Protein AF-A0A973IG85-F1 (afdb_monomer_lite)

Structure (mmCIF, N/CA/C/O backbone):
data_AF-A0A973IG85-F1
#
_entry.id   AF-A0A973IG85-F1
#
loop_
_atom_site.group_PDB
_atom_site.id
_atom_site.type_symbol
_atom_site.label_atom_id
_atom_site.label_alt_id
_atom_site.label_comp_id
_atom_site.label_asym_id
_atom_site.label_entity_id
_atom_site.label_seq_id
_atom_site.pdbx_PDB_ins_code
_atom_site.Cartn_x
_atom_site.Cartn_y
_atom_site.Cartn_z
_atom_site.occupancy
_atom_site.B_iso_or_equiv
_atom_site.auth_seq_id
_atom_site.auth_comp_id
_atom_site.auth_asym_id
_atom_site.auth_atom_id
_atom_site.pdbx_PDB_model_num
ATOM 1 N N . MET A 1 1 ? -20.478 1.456 10.726 1.00 49.06 1 MET A N 1
ATOM 2 C CA . MET A 1 1 ? -19.285 1.300 9.875 1.00 49.06 1 MET A CA 1
ATOM 3 C C . MET A 1 1 ? -18.177 0.723 10.734 1.00 49.06 1 MET A C 1
ATOM 5 O O . MET A 1 1 ? -18.212 0.967 11.941 1.00 49.06 1 MET A O 1
ATOM 9 N N . PRO A 1 2 ? -17.271 -0.115 10.210 1.00 58.47 2 PRO A N 1
ATOM 10 C CA 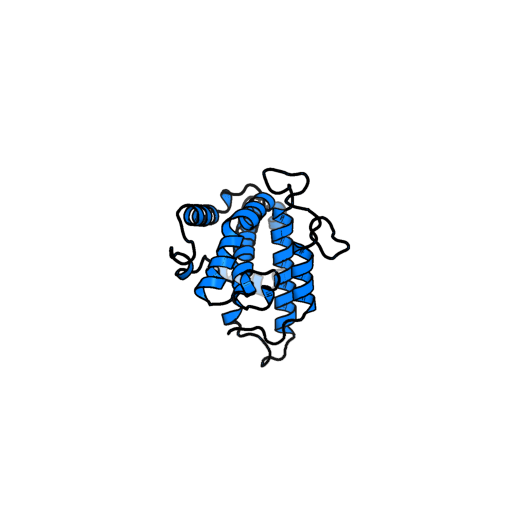. PRO A 1 2 ? -16.091 -0.512 10.959 1.00 58.47 2 PRO A CA 1
ATOM 11 C C . PRO A 1 2 ? -15.109 0.674 10.968 1.00 58.47 2 PRO A C 1
ATOM 13 O O . PRO A 1 2 ? -14.101 0.679 10.264 1.00 58.47 2 PRO A O 1
ATOM 16 N N . ASP A 1 3 ? -15.464 1.690 11.755 1.00 63.66 3 ASP A N 1
ATOM 17 C CA . ASP A 1 3 ? -14.660 2.873 12.038 1.00 63.66 3 ASP A CA 1
ATOM 18 C C . ASP A 1 3 ? -13.679 2.568 13.170 1.00 63.66 3 ASP A C 1
ATOM 20 O O . ASP A 1 3 ? -14.025 1.942 14.179 1.00 63.66 3 ASP A O 1
ATOM 24 N N . ILE A 1 4 ? -12.444 3.047 13.027 1.00 75.56 4 ILE A N 1
ATOM 25 C CA . ILE A 1 4 ? -11.489 3.083 14.134 1.00 75.56 4 ILE A CA 1
ATOM 26 C C . ILE A 1 4 ? -11.780 4.363 14.914 1.00 75.56 4 ILE A C 1
ATOM 28 O O . ILE A 1 4 ? -11.252 5.433 14.607 1.00 75.56 4 ILE A O 1
ATOM 32 N N . ASN A 1 5 ? -12.663 4.246 15.908 1.00 71.50 5 ASN A N 1
ATOM 33 C CA . ASN A 1 5 ? -13.285 5.375 16.612 1.00 71.50 5 ASN A CA 1
ATOM 34 C C . ASN A 1 5 ? -12.297 6.384 17.230 1.00 71.50 5 ASN A C 1
ATOM 36 O O . ASN A 1 5 ? -12.672 7.522 17.498 1.00 71.50 5 ASN A O 1
ATOM 40 N N . ASN A 1 6 ? -11.047 5.988 17.467 1.00 84.56 6 ASN A N 1
ATOM 41 C CA . ASN A 1 6 ? -10.046 6.778 18.180 1.00 84.56 6 ASN A CA 1
ATOM 42 C C . ASN A 1 6 ? -8.662 6.764 17.509 1.00 84.56 6 ASN A C 1
ATOM 44 O O . ASN A 1 6 ? -7.656 6.978 18.191 1.00 84.56 6 ASN A O 1
ATOM 48 N N . ILE A 1 7 ? -8.583 6.538 16.188 1.00 91.25 7 ILE A N 1
ATOM 49 C CA . ILE A 1 7 ? -7.285 6.601 15.505 1.00 91.25 7 ILE A CA 1
ATOM 50 C C . ILE A 1 7 ? -6.616 7.973 15.748 1.00 91.25 7 ILE A C 1
ATOM 52 O O . ILE A 1 7 ? -7.262 9.015 15.576 1.00 91.25 7 ILE A O 1
ATOM 56 N N . PRO A 1 8 ? -5.327 8.026 16.142 1.00 93.75 8 PRO A N 1
ATOM 57 C CA . PRO A 1 8 ? -4.665 9.289 16.429 1.00 93.75 8 PRO A CA 1
ATOM 58 C C . PRO A 1 8 ? -4.628 10.197 15.197 1.00 93.75 8 PRO A C 1
ATOM 60 O O . PRO A 1 8 ? -4.096 9.813 14.157 1.00 93.75 8 PRO A O 1
ATOM 63 N N . ASN A 1 9 ? -5.085 11.447 15.330 1.00 94.88 9 ASN A N 1
ATOM 64 C CA . ASN A 1 9 ? -5.030 12.427 14.234 1.00 94.88 9 ASN A CA 1
ATOM 65 C C . ASN A 1 9 ? -3.614 12.601 13.667 1.00 94.88 9 ASN A C 1
ATOM 67 O O . ASN A 1 9 ? -3.468 12.826 12.471 1.00 94.88 9 ASN A O 1
ATOM 71 N N . LYS A 1 10 ? -2.572 12.418 14.491 1.00 95.88 10 LYS A N 1
ATOM 72 C CA . LYS A 1 10 ? -1.179 12.433 14.025 1.00 95.88 10 LYS A CA 1
ATOM 73 C C . LYS A 1 10 ? -0.901 11.405 12.921 1.00 95.88 10 LYS A C 1
ATOM 75 O O . LYS A 1 10 ? -0.181 11.746 11.999 1.00 95.88 10 LYS A O 1
ATOM 80 N N . MET A 1 11 ? -1.497 10.207 12.969 1.00 96.44 11 MET A N 1
ATOM 81 C CA . MET A 1 11 ? -1.328 9.187 11.921 1.00 96.44 11 MET A CA 1
ATOM 82 C C . MET A 1 11 ? -2.039 9.597 10.630 1.00 96.44 11 MET A C 1
ATOM 84 O O . MET A 1 11 ? -1.526 9.373 9.540 1.00 96.44 11 MET A O 1
ATOM 88 N N . ILE A 1 12 ? -3.199 10.251 10.750 1.00 96.75 12 ILE A N 1
ATOM 89 C CA . ILE A 1 12 ? -3.920 10.792 9.592 1.00 96.75 12 ILE A CA 1
ATOM 90 C C . ILE A 1 12 ? -3.089 11.889 8.924 1.00 96.75 12 ILE A C 1
ATOM 92 O O . ILE A 1 12 ? -2.869 11.850 7.719 1.00 96.75 12 ILE A O 1
ATOM 96 N N . THR A 1 13 ? -2.587 12.842 9.710 1.00 97.75 13 THR A N 1
ATOM 97 C CA . THR A 1 13 ? -1.740 13.932 9.214 1.00 97.75 13 THR A CA 1
ATOM 98 C C . THR A 1 13 ? -0.428 13.419 8.626 1.00 97.75 13 THR A C 1
ATOM 100 O O . THR A 1 13 ? 0.014 13.936 7.609 1.00 97.75 13 THR A O 1
ATOM 103 N N . GLU A 1 14 ? 0.179 12.395 9.224 1.00 98.06 14 GLU A N 1
ATOM 104 C CA . GLU A 1 14 ? 1.389 11.751 8.712 1.00 98.06 14 GLU A CA 1
ATOM 105 C C . GLU A 1 14 ? 1.174 11.196 7.295 1.00 98.06 14 GLU A C 1
ATOM 107 O O . GLU A 1 14 ? 1.905 11.565 6.379 1.00 98.06 14 GLU A O 1
ATOM 112 N N . HIS A 1 15 ? 0.116 10.405 7.091 1.00 98.38 15 HIS A N 1
ATOM 113 C CA . HIS A 1 15 ? -0.245 9.864 5.778 1.00 98.38 15 HIS A CA 1
ATOM 114 C C . HIS A 1 15 ? -0.601 10.960 4.765 1.00 98.38 15 HIS A C 1
ATOM 116 O O . HIS A 1 15 ? -0.128 10.958 3.629 1.00 98.38 15 HIS A O 1
ATOM 122 N N . GLN A 1 16 ? -1.388 11.955 5.185 1.00 98.31 16 GLN A N 1
ATOM 123 C CA . GLN A 1 16 ? -1.727 13.096 4.336 1.00 98.31 16 GLN A CA 1
ATOM 124 C C . GLN A 1 16 ? -0.491 13.880 3.899 1.00 98.31 16 GLN A C 1
ATOM 126 O O . GLN A 1 16 ? -0.400 14.264 2.736 1.00 98.31 16 GLN A O 1
ATOM 131 N N . ASN A 1 17 ? 0.445 14.143 4.808 1.00 98.38 17 ASN A N 1
ATOM 132 C CA . ASN A 1 17 ? 1.657 14.887 4.492 1.00 98.38 17 ASN A CA 1
ATOM 133 C C . ASN A 1 17 ? 2.556 14.097 3.542 1.00 98.38 17 ASN A C 1
ATOM 135 O O . ASN A 1 17 ? 3.048 14.690 2.580 1.00 98.38 17 ASN A O 1
ATOM 139 N N . TRP A 1 18 ? 2.706 12.785 3.770 1.00 98.44 18 TRP A N 1
ATOM 140 C CA . TRP A 1 18 ? 3.526 11.910 2.933 1.00 98.44 18 TRP A CA 1
ATOM 141 C C . TRP A 1 18 ? 3.121 12.001 1.456 1.00 98.44 18 TRP A C 1
ATOM 143 O O . TRP A 1 18 ? 3.979 12.220 0.599 1.00 98.44 18 TRP A O 1
ATOM 153 N N . HIS A 1 19 ? 1.811 11.965 1.181 1.00 97.25 19 HIS A N 1
ATOM 154 C CA . HIS A 1 19 ? 1.261 12.093 -0.170 1.00 97.25 19 HIS A CA 1
ATOM 155 C C . HIS A 1 19 ? 1.186 13.534 -0.708 1.00 97.25 19 HIS A C 1
ATOM 157 O O . HIS A 1 19 ? 1.429 13.751 -1.893 1.00 97.25 19 HIS A O 1
ATOM 163 N N . ASN A 1 20 ? 0.836 14.532 0.114 1.00 97.50 20 ASN A N 1
ATOM 164 C CA . ASN A 1 20 ? 0.586 15.904 -0.364 1.00 97.50 20 ASN A CA 1
ATOM 165 C C . ASN A 1 20 ? 1.856 16.736 -0.588 1.00 97.50 20 ASN A C 1
ATOM 167 O O . ASN A 1 20 ? 1.799 17.789 -1.229 1.00 97.50 20 ASN A O 1
ATOM 171 N N . PHE A 1 21 ? 2.995 16.316 -0.035 1.00 97.25 21 PHE A N 1
ATOM 172 C CA . PHE A 1 21 ? 4.244 17.073 -0.105 1.00 97.25 21 PHE A CA 1
ATOM 173 C C . PHE A 1 21 ? 5.386 16.276 -0.753 1.00 97.25 21 PHE A C 1
ATOM 175 O O . PHE A 1 21 ? 6.459 16.174 -0.156 1.00 97.25 21 PHE A O 1
ATOM 182 N N . PRO A 1 22 ? 5.209 15.739 -1.974 1.00 96.50 22 PRO A N 1
ATOM 183 C CA . PRO A 1 22 ? 6.261 14.977 -2.637 1.00 96.50 22 PRO A CA 1
ATOM 184 C C . PRO A 1 22 ? 7.531 15.820 -2.814 1.00 96.50 22 PRO A C 1
ATOM 186 O O . PRO A 1 22 ? 7.467 17.017 -3.115 1.00 96.50 22 PRO A O 1
ATOM 189 N N . GLY A 1 23 ? 8.688 15.212 -2.540 1.00 96.25 23 GLY A N 1
ATOM 190 C CA . GLY A 1 23 ? 9.994 15.875 -2.581 1.00 96.25 23 GLY A CA 1
ATOM 191 C C . GLY A 1 23 ? 10.249 16.863 -1.435 1.00 96.25 23 GLY A C 1
ATOM 192 O O . GLY A 1 23 ? 11.210 17.631 -1.489 1.00 96.25 23 GLY A O 1
ATOM 193 N N . LYS A 1 24 ? 9.390 16.903 -0.407 1.00 97.44 24 LYS A N 1
ATOM 194 C CA . LYS A 1 24 ? 9.475 17.861 0.713 1.00 97.44 24 LYS A CA 1
ATOM 195 C C . LYS A 1 24 ? 9.434 17.138 2.069 1.00 97.44 24 LYS A C 1
ATOM 197 O O . LYS A 1 24 ? 8.482 17.321 2.837 1.00 97.44 24 LYS A O 1
ATOM 202 N N . PRO A 1 25 ? 10.476 16.359 2.419 1.00 96.75 25 PRO A N 1
ATOM 203 C CA . PRO A 1 25 ? 10.525 15.607 3.677 1.00 96.75 25 PRO A CA 1
ATOM 204 C C . PRO A 1 25 ? 10.486 16.499 4.924 1.00 96.75 25 PRO A C 1
ATOM 206 O O . PRO A 1 25 ? 9.933 16.114 5.951 1.00 96.75 25 PRO A O 1
ATOM 209 N N . ASN A 1 26 ? 10.957 17.745 4.828 1.00 96.81 26 ASN A N 1
ATOM 210 C CA . ASN A 1 26 ? 10.831 18.742 5.897 1.00 96.81 26 ASN A CA 1
ATOM 211 C C . ASN A 1 26 ? 9.372 19.115 6.238 1.00 96.81 26 ASN A C 1
ATOM 213 O O . ASN A 1 26 ? 9.126 19.735 7.269 1.00 96.81 26 ASN A O 1
ATOM 217 N N . ARG A 1 27 ? 8.406 18.753 5.385 1.00 97.31 27 ARG A N 1
ATOM 218 C CA . ARG A 1 27 ? 6.963 18.913 5.620 1.00 97.31 27 ARG A CA 1
ATOM 219 C C . ARG A 1 27 ? 6.267 17.589 5.959 1.00 97.31 27 ARG A C 1
ATOM 221 O O . ARG A 1 27 ? 5.042 17.544 5.965 1.00 97.31 27 ARG A O 1
ATOM 228 N N . GLY A 1 28 ? 7.028 16.523 6.215 1.00 96.88 28 GLY A N 1
ATOM 229 C CA . GLY A 1 28 ? 6.511 15.163 6.402 1.00 96.88 28 GLY A CA 1
ATOM 230 C C . GLY A 1 28 ? 6.157 14.447 5.096 1.00 96.88 28 GLY A C 1
ATOM 231 O O . GLY A 1 28 ? 5.494 13.419 5.138 1.00 96.88 28 GLY A O 1
ATOM 232 N N . GLY A 1 29 ? 6.558 15.008 3.954 1.00 97.69 29 GLY A N 1
ATOM 233 C CA . GLY A 1 29 ? 6.380 14.404 2.641 1.00 97.69 29 GLY A CA 1
ATOM 234 C C . GLY A 1 29 ? 7.347 13.261 2.358 1.00 97.69 29 GLY A C 1
ATOM 235 O O . GLY A 1 29 ? 8.357 13.100 3.044 1.00 97.69 29 GLY A O 1
ATOM 236 N N . ARG A 1 30 ? 7.070 12.511 1.294 1.00 97.31 30 ARG A N 1
ATOM 237 C CA . ARG A 1 30 ? 8.044 11.588 0.710 1.00 97.31 30 ARG A CA 1
ATOM 238 C C . ARG A 1 30 ? 9.302 12.310 0.203 1.00 97.31 30 ARG A C 1
ATOM 240 O O . ARG A 1 30 ? 9.232 13.459 -0.246 1.00 97.31 30 ARG A O 1
ATOM 247 N N . ILE A 1 31 ? 10.448 11.642 0.293 1.00 97.50 31 ILE A N 1
ATOM 248 C CA . ILE A 1 31 ? 11.763 12.098 -0.172 1.00 97.50 31 ILE A CA 1
ATOM 249 C C . ILE A 1 31 ? 11.778 12.168 -1.698 1.00 97.50 31 ILE A C 1
ATOM 251 O O . ILE A 1 31 ? 12.236 13.166 -2.254 1.00 97.50 31 ILE A O 1
ATOM 255 N N . ILE A 1 32 ? 11.273 11.134 -2.375 1.00 97.19 32 ILE A N 1
ATOM 256 C CA . ILE A 1 32 ? 11.293 11.054 -3.836 1.00 97.19 32 ILE A CA 1
ATOM 257 C C . ILE A 1 32 ? 9.954 11.556 -4.361 1.00 97.19 32 ILE A C 1
ATOM 259 O O . ILE A 1 32 ? 8.913 10.993 -4.049 1.00 97.19 32 ILE A O 1
ATOM 263 N N . ASP A 1 33 ? 9.962 12.614 -5.171 1.00 96.62 33 ASP A N 1
ATOM 264 C CA . ASP A 1 33 ? 8.776 13.004 -5.935 1.00 96.62 33 ASP A CA 1
ATOM 265 C C . ASP A 1 33 ? 8.633 12.075 -7.156 1.00 96.62 33 ASP A C 1
ATOM 267 O O . ASP A 1 33 ? 9.459 12.172 -8.080 1.00 96.62 33 ASP A O 1
ATOM 271 N N . PRO A 1 34 ? 7.614 11.187 -7.180 1.00 95.50 34 PRO A N 1
ATOM 272 C CA . PRO A 1 34 ? 7.459 10.198 -8.239 1.00 95.50 34 PRO A CA 1
ATOM 273 C C . PRO A 1 34 ? 7.278 10.850 -9.613 1.00 95.50 34 PRO A C 1
ATOM 275 O O . PRO A 1 34 ? 7.725 10.279 -10.599 1.00 95.50 34 PRO A O 1
ATOM 278 N N . TRP A 1 35 ? 6.709 12.056 -9.698 1.00 94.00 35 TRP A N 1
ATOM 279 C CA . TRP A 1 35 ? 6.348 12.695 -10.972 1.00 94.00 35 TRP A CA 1
ATOM 280 C C . TRP A 1 35 ? 7.157 13.959 -11.276 1.00 94.00 35 TRP A C 1
ATOM 282 O O . TRP A 1 35 ? 6.810 14.733 -12.172 1.00 94.00 35 TRP A O 1
ATOM 292 N N . SER A 1 36 ? 8.264 14.168 -10.559 1.00 88.94 36 SER A N 1
ATOM 293 C CA . SER A 1 36 ? 9.154 15.302 -10.809 1.00 88.94 36 SER A CA 1
ATOM 294 C C . SER A 1 36 ? 9.644 15.342 -12.263 1.00 88.94 36 SER A C 1
ATOM 296 O O . SER A 1 36 ? 9.885 14.315 -12.901 1.00 88.94 36 SER A O 1
ATOM 298 N N . ASN A 1 37 ? 9.832 16.557 -12.788 1.00 85.19 37 ASN A N 1
ATOM 299 C CA . ASN A 1 37 ? 10.373 16.817 -14.128 1.00 85.19 37 ASN A CA 1
ATOM 300 C C . ASN A 1 37 ? 9.537 16.258 -15.301 1.00 85.19 37 ASN A C 1
ATOM 302 O O . ASN A 1 37 ? 10.107 15.941 -16.343 1.00 85.19 37 ASN A O 1
ATOM 306 N N . ASN A 1 38 ? 8.206 16.156 -15.159 1.00 85.44 38 ASN A N 1
ATOM 307 C CA . ASN A 1 38 ? 7.282 15.701 -16.215 1.00 85.44 38 ASN A CA 1
ATOM 308 C C . ASN A 1 38 ? 7.677 14.348 -16.834 1.00 85.44 38 ASN A C 1
ATOM 310 O O . ASN A 1 38 ? 7.624 14.159 -18.052 1.00 85.44 38 ASN A O 1
ATOM 314 N N . ARG A 1 39 ? 8.120 13.408 -15.997 1.00 89.00 39 ARG A N 1
ATOM 315 C CA . ARG A 1 39 ? 8.520 12.075 -16.450 1.00 89.00 39 ARG A CA 1
ATOM 316 C C . ARG A 1 39 ? 7.313 11.257 -16.929 1.00 89.00 39 ARG A C 1
ATOM 318 O O . ARG A 1 39 ? 6.238 11.379 -16.347 1.00 89.00 39 ARG A O 1
ATOM 325 N N . PRO A 1 40 ? 7.492 10.396 -17.950 1.00 90.94 40 PRO A N 1
ATOM 326 C CA . PRO A 1 40 ? 6.435 9.497 -18.413 1.00 90.94 40 PRO A CA 1
ATOM 327 C C . PRO A 1 40 ? 6.168 8.338 -17.438 1.00 90.94 40 PRO A C 1
ATOM 329 O O . PRO A 1 40 ? 5.129 7.694 -17.531 1.00 90.94 40 PRO A O 1
ATOM 332 N N . GLU A 1 41 ? 7.092 8.079 -16.510 1.00 91.75 41 GLU A N 1
ATOM 333 C CA . GLU A 1 41 ? 7.031 6.994 -15.529 1.00 91.75 41 GLU A CA 1
ATOM 334 C C . GLU A 1 41 ? 7.488 7.492 -14.148 1.00 91.75 41 GLU A C 1
ATOM 336 O O . GLU A 1 41 ? 8.268 8.456 -14.086 1.00 91.75 41 GLU A O 1
ATOM 341 N N . PRO A 1 42 ? 7.052 6.845 -13.045 1.00 95.06 42 PRO A N 1
ATOM 342 C CA . PRO A 1 42 ? 7.459 7.247 -11.707 1.00 95.06 42 PRO A CA 1
ATOM 343 C C . PRO A 1 42 ? 8.980 7.178 -11.521 1.00 95.06 42 PRO A C 1
ATOM 345 O O . PRO A 1 42 ? 9.655 6.293 -12.052 1.00 95.06 42 PRO A O 1
ATOM 348 N N . ALA A 1 43 ? 9.533 8.115 -10.753 1.00 96.31 43 ALA A N 1
ATOM 349 C CA . ALA A 1 43 ? 10.968 8.233 -10.534 1.00 96.31 43 ALA A CA 1
ATOM 350 C C . ALA A 1 43 ? 11.601 6.946 -9.949 1.00 96.31 43 ALA A C 1
ATOM 352 O O . ALA A 1 43 ? 11.002 6.288 -9.098 1.00 96.31 43 ALA A O 1
ATOM 353 N N . PRO A 1 44 ? 12.845 6.596 -10.336 1.00 96.44 44 PRO A N 1
ATOM 354 C CA . PRO A 1 44 ? 13.594 5.528 -9.678 1.00 96.44 44 PRO A CA 1
ATOM 355 C C . PRO A 1 44 ? 13.687 5.727 -8.161 1.00 96.44 44 PRO A C 1
ATOM 357 O O . PRO A 1 44 ? 13.858 6.853 -7.692 1.00 96.44 44 PRO A O 1
ATOM 360 N N . GLY A 1 45 ? 13.563 4.633 -7.414 1.00 97.56 45 GLY A N 1
ATOM 361 C CA . GLY A 1 45 ? 13.493 4.581 -5.953 1.00 97.56 45 GLY A CA 1
ATOM 362 C C . GLY A 1 45 ? 12.114 4.903 -5.364 1.00 97.56 45 GLY A C 1
ATOM 363 O O . GLY A 1 45 ? 11.873 4.608 -4.193 1.00 97.56 45 GLY A O 1
ATOM 364 N N . SER A 1 46 ? 11.190 5.496 -6.133 1.00 97.94 46 SER A N 1
ATOM 365 C CA . SER A 1 46 ? 9.891 5.921 -5.600 1.00 97.94 46 SER A CA 1
ATOM 366 C C . SER A 1 46 ? 9.002 4.738 -5.207 1.00 97.94 46 SER A C 1
ATOM 368 O O . SER A 1 46 ? 8.185 4.867 -4.296 1.00 97.94 46 SER A O 1
ATOM 370 N N . GLY A 1 47 ? 9.139 3.596 -5.883 1.00 98.44 47 GLY A N 1
ATOM 371 C CA . GLY A 1 47 ? 8.353 2.406 -5.587 1.00 98.44 47 GLY A CA 1
ATOM 372 C C . GLY A 1 47 ? 8.798 1.741 -4.292 1.00 98.44 47 GLY A C 1
ATOM 373 O O . GLY A 1 47 ? 7.975 1.387 -3.451 1.00 98.44 47 GLY A O 1
ATOM 374 N N . GLU A 1 48 ? 10.107 1.619 -4.103 1.00 98.62 48 GLU A N 1
ATOM 375 C CA . GLU A 1 48 ? 10.673 1.056 -2.878 1.00 98.62 48 GLU A CA 1
ATOM 376 C C . GLU A 1 48 ? 10.341 1.942 -1.672 1.00 98.62 48 GLU A C 1
ATOM 378 O O . GLU A 1 48 ? 9.885 1.439 -0.646 1.00 98.62 48 GLU A O 1
ATOM 383 N N . GLU A 1 49 ? 10.456 3.266 -1.822 1.00 98.62 49 GLU A N 1
ATOM 384 C CA . GLU A 1 49 ? 10.031 4.218 -0.795 1.00 98.62 49 GLU A CA 1
ATOM 385 C C . GLU A 1 49 ? 8.548 4.049 -0.430 1.00 98.62 49 GLU A C 1
ATOM 387 O O . GLU A 1 49 ? 8.207 4.050 0.753 1.00 98.62 49 GLU A O 1
ATOM 392 N N . PHE A 1 50 ? 7.668 3.886 -1.426 1.00 98.75 50 PHE A N 1
ATOM 393 C CA . PHE A 1 50 ? 6.245 3.634 -1.196 1.00 98.75 50 PHE A CA 1
ATOM 394 C C . PHE A 1 50 ? 6.033 2.377 -0.345 1.00 98.75 50 PHE A C 1
ATOM 396 O O . PHE A 1 50 ? 5.305 2.434 0.647 1.00 98.75 50 PHE A O 1
ATOM 403 N N . LEU A 1 51 ? 6.690 1.266 -0.685 1.00 98.81 51 LEU A N 1
ATOM 404 C CA . LEU A 1 51 ? 6.523 -0.001 0.028 1.00 98.81 51 LEU A CA 1
ATOM 405 C C . LEU A 1 51 ? 7.073 0.053 1.457 1.00 98.81 51 LEU A C 1
ATOM 407 O O . LEU A 1 51 ? 6.365 -0.318 2.392 1.00 98.81 51 LEU A O 1
ATOM 411 N N . ILE A 1 52 ? 8.295 0.558 1.638 1.00 98.50 52 ILE A N 1
ATOM 412 C CA . ILE A 1 52 ? 8.945 0.652 2.954 1.00 98.50 52 ILE A CA 1
ATOM 413 C C . ILE A 1 52 ? 8.185 1.613 3.871 1.00 98.50 52 ILE A C 1
ATOM 415 O O . ILE A 1 52 ? 7.987 1.339 5.057 1.00 98.50 52 ILE A O 1
ATOM 419 N N . TRP A 1 53 ? 7.730 2.752 3.342 1.00 98.69 53 TRP A N 1
ATOM 420 C CA . TRP A 1 53 ? 7.003 3.711 4.163 1.00 98.69 53 TRP A CA 1
ATOM 421 C C . TRP A 1 53 ? 5.666 3.138 4.651 1.00 98.69 53 TRP A C 1
ATOM 423 O O . TRP A 1 53 ? 5.343 3.292 5.834 1.00 98.69 53 TRP A O 1
ATOM 433 N N . HIS A 1 54 ? 4.921 2.438 3.784 1.00 98.69 54 HIS A N 1
ATOM 434 C CA . HIS A 1 54 ? 3.641 1.825 4.152 1.00 98.69 54 HIS A CA 1
ATOM 435 C C . HIS A 1 54 ? 3.801 0.629 5.096 1.00 98.69 54 HIS A C 1
ATOM 437 O O . HIS A 1 54 ? 3.002 0.511 6.023 1.00 98.69 54 HIS A O 1
ATOM 443 N N . GLU A 1 55 ? 4.844 -0.195 4.943 1.00 98.62 55 GLU A N 1
ATOM 444 C CA . GLU A 1 55 ? 5.219 -1.216 5.937 1.00 98.62 55 GLU A CA 1
ATOM 445 C C . GLU A 1 55 ? 5.389 -0.574 7.322 1.00 98.62 55 GLU A C 1
ATOM 447 O O . GLU A 1 55 ? 4.703 -0.938 8.281 1.00 98.62 55 GLU A O 1
ATOM 452 N N . GLY A 1 56 ? 6.239 0.454 7.421 1.00 98.56 56 GLY A N 1
ATOM 453 C CA . GLY A 1 56 ? 6.464 1.149 8.685 1.00 98.56 56 GLY A CA 1
ATOM 454 C C . GLY A 1 56 ? 5.198 1.827 9.223 1.00 98.56 56 GLY A C 1
ATOM 455 O O . GLY A 1 56 ? 5.000 1.908 10.437 1.00 98.56 56 GLY A O 1
ATOM 456 N N . PHE A 1 57 ? 4.323 2.329 8.348 1.00 98.56 57 PHE A N 1
ATOM 457 C CA . PHE A 1 57 ? 3.056 2.942 8.749 1.00 98.56 57 PHE A CA 1
ATOM 458 C C . PHE A 1 57 ? 2.087 1.916 9.353 1.00 98.56 57 PHE A C 1
ATOM 460 O O . PHE A 1 57 ? 1.499 2.176 10.407 1.00 98.56 57 PHE A O 1
ATOM 467 N N . ILE A 1 58 ? 1.988 0.723 8.756 1.00 98.38 58 ILE A N 1
ATOM 468 C CA . ILE A 1 58 ? 1.242 -0.419 9.306 1.00 98.38 58 ILE A CA 1
ATOM 469 C C . ILE A 1 58 ? 1.835 -0.851 10.651 1.00 98.38 58 ILE A C 1
ATOM 471 O O . ILE A 1 58 ? 1.093 -1.088 11.604 1.00 98.38 58 ILE A O 1
ATOM 475 N N . GLU A 1 59 ? 3.162 -0.906 10.776 1.00 98.19 59 GLU A N 1
ATOM 476 C CA . GLU A 1 59 ? 3.821 -1.254 12.037 1.00 98.19 59 GLU A CA 1
ATOM 477 C C . GLU A 1 59 ? 3.491 -0.239 13.144 1.00 98.19 59 GLU A C 1
ATOM 479 O O . GLU A 1 59 ? 3.104 -0.615 14.255 1.00 98.19 59 GLU A O 1
ATOM 484 N N . ARG A 1 60 ? 3.567 1.067 12.846 1.00 97.81 60 ARG A N 1
ATOM 485 C CA . ARG A 1 60 ? 3.180 2.137 13.785 1.00 97.81 60 ARG A CA 1
ATOM 486 C C . ARG A 1 60 ? 1.714 2.021 14.205 1.00 97.81 60 ARG A C 1
ATOM 488 O O . ARG A 1 60 ? 1.410 2.250 15.379 1.00 97.81 60 ARG A O 1
ATOM 495 N N . PHE A 1 61 ? 0.826 1.645 13.287 1.00 97.12 61 PHE A N 1
ATOM 496 C CA . PHE A 1 61 ? -0.579 1.378 13.582 1.00 97.12 61 PHE A CA 1
ATOM 497 C C . PHE A 1 61 ? -0.764 0.170 14.504 1.00 97.12 61 PHE A C 1
ATOM 499 O O . PHE A 1 61 ? -1.383 0.304 15.560 1.00 97.12 61 PHE A O 1
ATOM 506 N N . ASN A 1 62 ? -0.171 -0.979 14.176 1.00 96.31 62 ASN A N 1
ATOM 507 C CA . ASN A 1 62 ? -0.250 -2.186 15.002 1.00 96.31 62 ASN A CA 1
ATOM 508 C C . ASN A 1 62 ? 0.308 -1.937 16.413 1.00 96.31 62 ASN A C 1
ATOM 510 O O . ASN A 1 62 ? -0.319 -2.302 17.407 1.00 96.31 62 ASN A O 1
ATOM 514 N N . ASN A 1 63 ? 1.426 -1.213 16.512 1.00 96.88 63 ASN A N 1
ATOM 515 C CA . ASN A 1 63 ? 2.020 -0.790 17.780 1.00 96.88 63 ASN A CA 1
ATOM 516 C C . ASN A 1 63 ? 1.107 0.131 18.602 1.00 96.88 63 ASN A C 1
ATOM 518 O O . ASN A 1 63 ? 1.181 0.134 19.832 1.00 96.88 63 ASN A O 1
ATOM 522 N N . TRP A 1 64 ? 0.269 0.942 17.955 1.00 95.50 64 TRP A N 1
ATOM 523 C CA . TRP A 1 64 ? -0.749 1.735 18.640 1.00 95.50 64 TRP A CA 1
ATOM 524 C C . TRP A 1 64 ? -1.923 0.867 19.104 1.00 95.50 64 TRP A C 1
ATOM 526 O O . TRP A 1 64 ? -2.322 0.996 20.263 1.00 95.50 64 TRP A O 1
ATOM 536 N N . VAL A 1 65 ? -2.417 -0.044 18.254 1.00 94.38 65 VAL A N 1
ATOM 537 C CA . VAL A 1 65 ? -3.525 -0.964 18.568 1.00 94.38 65 VAL A CA 1
ATOM 538 C C . VAL A 1 65 ? -3.218 -1.781 19.821 1.00 94.38 65 VAL A C 1
ATOM 540 O O . VAL A 1 65 ? -4.011 -1.769 20.758 1.00 94.38 65 VAL A O 1
ATOM 543 N N . VAL A 1 66 ? -2.049 -2.425 19.898 1.00 94.94 66 VAL A N 1
ATOM 544 C CA . VAL A 1 66 ? -1.697 -3.290 21.045 1.00 94.94 66 VAL A CA 1
ATOM 545 C C . VAL A 1 66 ? -1.534 -2.530 22.366 1.00 94.94 66 VAL A C 1
ATOM 547 O O . VAL A 1 66 ? -1.546 -3.140 23.431 1.00 94.94 66 VAL A O 1
ATOM 550 N N . LYS A 1 67 ? -1.392 -1.199 22.315 1.00 94.75 67 LYS A N 1
ATOM 551 C CA . LYS A 1 67 ? -1.323 -0.324 23.497 1.00 94.75 67 LYS A CA 1
ATOM 552 C C . LYS A 1 67 ? -2.696 0.177 23.950 1.00 94.75 67 LYS A C 1
ATOM 554 O O . LYS A 1 67 ? -2.777 0.782 25.016 1.00 94.75 67 LYS A O 1
ATOM 559 N N . GLN A 1 68 ? -3.751 -0.021 23.156 1.00 91.94 68 GLN A N 1
ATOM 560 C CA . GLN A 1 68 ? -5.109 0.353 23.553 1.00 91.94 68 GLN A CA 1
ATOM 561 C C . GLN A 1 68 ? -5.674 -0.647 24.575 1.00 91.94 68 GLN A C 1
ATOM 563 O O . GLN A 1 68 ? -5.367 -1.843 24.493 1.00 91.94 68 GLN A O 1
ATOM 568 N N . PRO A 1 69 ? -6.549 -0.197 25.494 1.00 92.38 69 PRO A N 1
ATOM 569 C CA . PRO A 1 69 ? -7.379 -1.091 26.295 1.00 92.38 69 PRO A CA 1
ATOM 570 C C . PRO A 1 69 ? -8.127 -2.100 25.412 1.00 92.38 69 PRO A C 1
ATOM 572 O O . PRO A 1 69 ? -8.582 -1.757 24.323 1.00 92.38 69 PRO A O 1
ATOM 575 N N . ALA A 1 70 ? -8.285 -3.347 25.866 1.00 89.44 70 ALA A N 1
ATOM 576 C CA . ALA A 1 70 ? -8.859 -4.424 25.047 1.00 89.44 70 ALA A CA 1
ATOM 577 C C . ALA A 1 70 ? -10.274 -4.115 24.510 1.00 89.44 70 ALA A C 1
ATOM 579 O O . ALA A 1 70 ? -10.642 -4.571 23.433 1.00 89.44 70 ALA A O 1
ATOM 580 N N . ASN A 1 71 ? -11.060 -3.319 25.239 1.00 88.00 71 ASN A N 1
ATOM 581 C CA . ASN A 1 71 ? -12.393 -2.854 24.842 1.00 88.00 71 ASN A CA 1
ATOM 582 C C . ASN A 1 71 ? -12.379 -1.687 23.835 1.00 88.00 71 ASN A C 1
ATOM 584 O O . ASN A 1 71 ? -13.424 -1.364 23.277 1.00 88.00 71 ASN A O 1
ATOM 588 N N . GLU A 1 72 ? -11.228 -1.053 23.621 1.00 88.19 72 GLU A N 1
ATOM 589 C CA . GLU A 1 72 ? -11.020 0.041 22.664 1.00 88.19 72 GLU A CA 1
ATOM 590 C C . GLU A 1 72 ? -10.281 -0.419 21.401 1.00 88.19 72 GLU A C 1
ATOM 592 O O . GLU A 1 72 ? -10.229 0.311 20.412 1.00 88.19 72 GLU A O 1
ATOM 597 N N . GLN A 1 73 ? -9.720 -1.632 21.408 1.00 89.75 73 GLN A N 1
ATOM 598 C CA . GLN A 1 73 ? -9.065 -2.190 20.233 1.00 89.75 73 GLN A CA 1
ATOM 599 C C . GLN A 1 73 ? -10.086 -2.439 19.113 1.00 89.75 73 GLN A C 1
ATOM 601 O O . GLN A 1 73 ? -11.160 -3.002 19.363 1.00 89.75 73 GLN A O 1
ATOM 606 N N . PRO A 1 74 ? -9.763 -2.084 17.853 1.00 89.56 74 PRO A N 1
ATOM 607 C CA . PRO A 1 74 ? -10.547 -2.560 16.726 1.00 89.56 74 PRO A CA 1
ATOM 608 C C . PRO A 1 74 ? -10.565 -4.093 16.733 1.00 89.56 74 PRO A C 1
ATOM 610 O O . PRO A 1 74 ? -9.594 -4.744 17.125 1.00 89.56 74 PRO A O 1
ATOM 613 N N . LYS A 1 75 ? -11.668 -4.693 16.272 1.00 90.00 75 LYS A N 1
ATOM 614 C CA . LYS A 1 75 ? -11.755 -6.155 16.165 1.00 90.00 75 LYS A CA 1
ATOM 615 C C . LYS A 1 75 ? -10.600 -6.656 15.297 1.00 90.00 75 LYS A C 1
ATOM 617 O O . LYS A 1 75 ? -10.419 -6.177 14.181 1.00 90.00 75 LYS A O 1
ATOM 622 N N . ALA A 1 76 ? -9.868 -7.671 15.756 1.00 90.44 76 ALA A N 1
ATOM 623 C CA . ALA A 1 76 ? -8.740 -8.219 14.996 1.00 90.44 76 ALA A CA 1
ATOM 624 C C . ALA A 1 76 ? -9.137 -8.610 13.558 1.00 90.44 76 ALA A C 1
ATOM 626 O O . ALA A 1 76 ? -8.385 -8.390 12.615 1.00 90.44 76 ALA A O 1
ATOM 627 N N . SER A 1 77 ? -10.362 -9.112 13.364 1.00 91.44 77 SER A N 1
ATOM 628 C CA . SER A 1 77 ? -10.891 -9.461 12.043 1.00 91.44 77 SER A CA 1
ATOM 629 C C . SER A 1 77 ? -11.143 -8.263 11.121 1.00 91.44 77 SER A C 1
ATOM 631 O O . SER A 1 77 ? -11.095 -8.445 9.910 1.00 91.44 77 SER A O 1
ATOM 633 N N . SER A 1 78 ? -11.428 -7.065 11.648 1.00 91.75 78 SER A N 1
ATOM 634 C CA . SER A 1 78 ? -11.670 -5.878 10.810 1.00 91.75 78 SER A CA 1
ATOM 635 C C . SER A 1 78 ? -10.379 -5.253 10.294 1.00 91.75 78 SER A C 1
ATOM 637 O O . SER A 1 78 ? -10.402 -4.597 9.267 1.00 91.75 78 SER A O 1
ATOM 639 N N . ILE A 1 79 ? -9.253 -5.476 10.972 1.00 93.88 79 ILE A N 1
ATOM 640 C CA . ILE A 1 79 ? -7.937 -4.959 10.559 1.00 93.88 79 ILE A CA 1
ATOM 641 C C . ILE A 1 79 ? -7.004 -6.053 10.030 1.00 93.88 79 ILE A C 1
ATOM 643 O O . ILE A 1 79 ? -5.838 -5.791 9.758 1.00 93.88 79 ILE A O 1
ATOM 647 N N . LYS A 1 80 ? -7.499 -7.289 9.884 1.00 95.50 80 LYS A N 1
ATOM 648 C CA . LYS A 1 80 ? -6.714 -8.401 9.344 1.00 95.50 80 LYS A CA 1
ATOM 649 C C . LYS A 1 80 ? -6.332 -8.097 7.885 1.00 95.50 80 LYS A C 1
ATOM 651 O O . LYS A 1 80 ? -7.257 -7.891 7.090 1.00 95.50 80 LYS A O 1
ATOM 656 N N . PRO A 1 81 ? -5.032 -8.129 7.528 1.00 97.69 81 PRO A N 1
ATOM 657 C CA . PRO A 1 81 ? -4.572 -7.973 6.151 1.00 97.69 81 PRO A CA 1
ATOM 658 C C . PRO A 1 81 ? -5.299 -8.908 5.190 1.00 97.69 81 PRO A C 1
ATOM 660 O O . PRO A 1 81 ? -5.520 -10.084 5.509 1.00 97.69 81 PRO A O 1
ATOM 663 N N . TRP A 1 82 ? -5.646 -8.410 4.005 1.00 97.94 82 TRP A N 1
ATOM 664 C CA . TRP A 1 82 ? -5.967 -9.315 2.909 1.00 97.94 82 TRP A CA 1
ATOM 665 C C . TRP A 1 82 ? -4.677 -9.953 2.390 1.00 97.94 82 TRP A C 1
ATOM 667 O O . TRP A 1 82 ? -3.614 -9.343 2.419 1.00 97.94 82 TRP A O 1
ATOM 677 N N . VAL A 1 83 ? -4.780 -11.192 1.920 1.00 96.81 83 VAL A N 1
ATOM 678 C CA . VAL A 1 83 ? -3.667 -11.942 1.298 1.00 96.81 83 VAL A CA 1
ATOM 679 C C . VAL A 1 83 ? -3.922 -12.217 -0.184 1.00 96.81 83 VAL A C 1
ATOM 681 O O . VAL A 1 83 ? -3.099 -12.787 -0.886 1.00 96.81 83 VAL A O 1
ATOM 684 N N . GLU A 1 84 ? -5.083 -11.793 -0.667 1.00 95.81 84 GLU A N 1
ATOM 685 C CA . GLU A 1 84 ? -5.468 -11.787 -2.064 1.00 95.81 84 GLU A CA 1
ATOM 686 C C . GLU A 1 84 ? -6.473 -10.658 -2.293 1.00 95.81 84 GLU A C 1
ATOM 688 O O . GLU A 1 84 ? -7.108 -10.169 -1.355 1.00 95.81 84 GLU A O 1
ATOM 693 N N . VAL A 1 85 ? -6.652 -10.265 -3.552 1.00 96.69 85 VAL A N 1
ATOM 694 C CA . VAL A 1 85 ? -7.731 -9.354 -3.944 1.00 96.69 85 VAL A CA 1
ATOM 695 C C . VAL A 1 85 ? -9.081 -9.994 -3.581 1.00 96.69 85 VAL A C 1
ATOM 697 O O . VAL A 1 85 ? -9.387 -11.060 -4.130 1.00 96.69 85 VAL A O 1
ATOM 700 N N . PRO A 1 86 ? -9.912 -9.364 -2.720 1.00 96.44 86 PRO A N 1
ATOM 701 C CA . PRO A 1 86 ? -11.201 -9.922 -2.321 1.00 96.44 86 PRO A CA 1
ATOM 702 C C . PRO A 1 86 ? -12.064 -10.307 -3.525 1.00 96.44 86 PRO A C 1
ATOM 704 O O . PRO A 1 86 ? -12.162 -9.555 -4.492 1.00 96.44 86 PRO A O 1
ATOM 707 N N . ILE A 1 87 ? -12.744 -11.457 -3.466 1.00 95.12 87 ILE A N 1
ATOM 708 C CA . ILE A 1 87 ? -13.546 -11.951 -4.601 1.00 95.12 87 ILE A CA 1
ATOM 709 C C . ILE A 1 87 ? -14.633 -10.959 -5.038 1.00 95.12 87 ILE A C 1
ATOM 711 O O . ILE A 1 87 ? -14.867 -10.793 -6.231 1.00 95.12 87 ILE A O 1
ATOM 715 N N . GLY A 1 88 ? -15.229 -10.229 -4.088 1.00 94.50 88 GLY A N 1
ATOM 716 C CA . GLY A 1 88 ? -16.198 -9.168 -4.378 1.00 94.50 88 GLY A CA 1
ATOM 717 C C . GLY A 1 88 ? -15.610 -8.002 -5.179 1.00 94.50 88 GLY A C 1
ATOM 718 O O . GLY A 1 88 ? -16.347 -7.282 -5.839 1.00 94.50 88 GLY A O 1
ATOM 719 N N . PHE A 1 89 ? -14.287 -7.827 -5.192 1.00 97.00 89 PHE A N 1
ATOM 720 C CA . PHE A 1 89 ? -13.658 -6.803 -6.021 1.00 97.00 89 PHE A CA 1
ATOM 721 C C . PHE A 1 89 ? -13.538 -7.248 -7.475 1.00 97.00 89 PHE A C 1
ATOM 723 O O . PHE A 1 89 ? -13.457 -6.405 -8.356 1.00 97.00 89 PHE A O 1
ATOM 730 N N . LYS A 1 90 ? -13.617 -8.550 -7.773 1.00 95.88 90 LYS A N 1
ATOM 731 C CA . LYS A 1 90 ? -13.532 -9.084 -9.142 1.00 95.88 90 LYS A CA 1
ATOM 732 C C . LYS A 1 90 ? -14.862 -8.966 -9.904 1.00 95.88 90 LYS A C 1
ATOM 734 O O . LYS A 1 90 ? -15.237 -9.851 -10.668 1.00 95.88 90 LYS A O 1
ATOM 739 N N . MET A 1 91 ? -15.591 -7.871 -9.681 1.00 94.38 91 MET A N 1
ATOM 740 C CA . MET A 1 91 ? -16.870 -7.552 -10.314 1.00 94.38 91 MET A CA 1
ATOM 741 C C . MET A 1 91 ? -16.749 -6.282 -11.160 1.00 94.38 91 MET A C 1
ATOM 743 O O . MET A 1 91 ? -16.188 -5.280 -10.716 1.00 94.38 91 MET A O 1
ATOM 747 N N . GLY A 1 92 ? -17.342 -6.283 -12.358 1.00 94.12 92 GLY A N 1
ATOM 748 C CA . GLY A 1 92 ? -17.279 -5.127 -13.265 1.00 94.12 92 GLY A CA 1
ATOM 749 C C . GLY A 1 92 ? -17.842 -3.832 -12.664 1.00 94.12 92 GLY A C 1
ATOM 750 O O . GLY A 1 92 ? -17.330 -2.753 -12.945 1.00 94.12 92 GLY A O 1
ATOM 751 N N . MET A 1 93 ? -18.836 -3.929 -11.771 1.00 94.31 93 MET A N 1
ATOM 752 C CA . MET A 1 93 ? -19.451 -2.764 -11.113 1.00 94.31 93 MET A CA 1
ATOM 753 C C . MET A 1 93 ? -18.494 -1.971 -10.208 1.00 94.31 93 MET A C 1
ATOM 755 O O . MET A 1 93 ? -18.738 -0.798 -9.958 1.00 94.31 93 MET A O 1
ATOM 759 N N . VAL A 1 94 ? -17.407 -2.593 -9.738 1.00 95.81 94 VAL A N 1
ATOM 760 C CA . VAL A 1 94 ? -16.346 -1.936 -8.956 1.00 95.81 94 VAL A CA 1
ATOM 761 C C . VAL A 1 94 ? -15.057 -1.788 -9.769 1.00 95.81 94 VAL A C 1
ATOM 763 O O . VAL A 1 94 ? -13.953 -1.728 -9.233 1.00 95.81 94 VAL A O 1
ATOM 766 N N . GLY A 1 95 ? -15.187 -1.709 -11.096 1.00 95.00 95 GLY A N 1
ATOM 767 C CA . GLY A 1 95 ? -14.093 -1.364 -12.001 1.00 95.00 95 GLY A CA 1
ATOM 768 C C . GLY A 1 95 ? -13.193 -2.529 -12.408 1.00 95.00 95 GLY A C 1
ATOM 769 O O . GLY A 1 95 ? -12.218 -2.292 -13.116 1.00 95.00 95 GLY A O 1
ATOM 770 N N . TRP A 1 96 ? -13.506 -3.772 -12.018 1.00 97.38 96 TRP A N 1
ATOM 771 C CA . TRP A 1 96 ? -12.755 -4.940 -12.486 1.00 97.38 96 TRP A CA 1
ATOM 772 C C . TRP A 1 96 ? -12.883 -5.105 -13.999 1.00 97.38 96 TRP A C 1
ATOM 774 O O . TRP A 1 96 ? -13.984 -5.217 -14.540 1.00 97.38 96 TRP A O 1
ATOM 784 N N . ASN A 1 97 ? -11.746 -5.143 -14.683 1.00 96.19 97 ASN A N 1
ATOM 785 C CA . ASN A 1 97 ? -11.664 -5.272 -16.132 1.00 96.19 97 ASN A CA 1
ATOM 786 C C . ASN A 1 97 ? -10.416 -6.079 -16.531 1.00 96.19 97 ASN A C 1
ATOM 788 O O . ASN A 1 97 ? -9.678 -6.567 -15.674 1.00 96.19 97 ASN A O 1
ATOM 792 N N . SER A 1 98 ? -10.175 -6.232 -17.835 1.00 96.44 98 SER A N 1
ATOM 793 C CA . SER A 1 98 ? -9.036 -6.998 -18.354 1.00 96.44 98 SER A CA 1
ATOM 794 C C . SER A 1 98 ? -7.673 -6.445 -17.927 1.00 96.44 98 SER A C 1
ATOM 796 O O . SER A 1 98 ? -6.759 -7.235 -17.718 1.00 96.44 98 SER A O 1
ATOM 798 N N . SER A 1 99 ? -7.532 -5.125 -17.763 1.00 95.25 99 SER A N 1
ATOM 799 C CA . SER A 1 99 ? -6.294 -4.498 -17.279 1.00 95.25 99 SER A CA 1
ATOM 800 C C . SER A 1 99 ? -6.027 -4.883 -15.827 1.00 95.25 99 SER A C 1
ATOM 802 O O . SER A 1 99 ? -4.972 -5.421 -15.521 1.00 95.25 99 SER A O 1
ATOM 804 N N . THR A 1 100 ? -7.011 -4.710 -14.940 1.00 94.75 100 THR A N 1
ATOM 805 C CA . THR A 1 100 ? -6.861 -5.077 -13.522 1.00 94.75 100 THR A CA 1
ATOM 806 C C . THR A 1 100 ? -6.665 -6.585 -13.337 1.00 94.75 100 THR A C 1
ATOM 808 O O . THR A 1 100 ? -5.925 -7.022 -12.458 1.00 94.75 100 THR A O 1
ATOM 811 N N . ALA A 1 101 ? -7.299 -7.400 -14.186 1.00 95.19 101 ALA A N 1
ATOM 812 C CA . ALA A 1 101 ? -7.078 -8.840 -14.201 1.00 95.19 101 ALA A CA 1
ATOM 813 C C . ALA A 1 101 ? -5.639 -9.194 -14.610 1.00 95.19 101 ALA A C 1
ATOM 815 O O . ALA A 1 101 ? -5.032 -10.060 -13.982 1.00 95.19 101 ALA A O 1
ATOM 816 N N . ALA A 1 102 ? -5.082 -8.514 -15.617 1.00 95.62 102 ALA A N 1
ATOM 817 C CA . ALA A 1 102 ? -3.685 -8.678 -16.010 1.00 95.62 102 ALA A CA 1
ATOM 818 C C . ALA A 1 102 ? -2.725 -8.242 -14.890 1.00 95.62 102 ALA A C 1
ATOM 820 O O . ALA A 1 102 ? -1.761 -8.954 -14.611 1.00 95.62 102 ALA A O 1
ATOM 821 N N . ASP A 1 103 ? -3.030 -7.146 -14.191 1.00 95.81 103 ASP A N 1
ATOM 822 C CA . ASP A 1 103 ? -2.227 -6.687 -13.057 1.00 95.81 103 ASP A CA 1
ATOM 823 C C . ASP A 1 103 ? -2.214 -7.710 -11.913 1.00 95.81 103 ASP A C 1
ATOM 825 O O . ASP A 1 103 ? -1.156 -8.056 -11.383 1.00 95.81 103 ASP A O 1
ATOM 829 N N . ALA A 1 104 ? -3.383 -8.258 -11.566 1.00 93.69 104 ALA A N 1
ATOM 830 C CA . ALA A 1 104 ? -3.501 -9.299 -10.549 1.00 93.69 104 ALA A CA 1
ATOM 831 C C . ALA A 1 104 ? -2.772 -10.595 -10.944 1.00 93.69 104 ALA A C 1
ATOM 833 O O . ALA A 1 104 ? -2.192 -11.254 -10.083 1.00 93.69 104 ALA A O 1
ATOM 834 N N . LEU A 1 105 ? -2.771 -10.956 -12.234 1.00 93.75 105 LEU A N 1
ATOM 835 C CA . LEU A 1 105 ? -1.989 -12.085 -12.747 1.00 93.75 105 LEU A CA 1
ATOM 836 C C . LEU A 1 105 ? -0.484 -11.823 -12.649 1.00 93.75 105 LEU A C 1
ATOM 838 O O . LEU A 1 105 ? 0.260 -12.722 -12.263 1.00 93.75 105 LEU A O 1
ATOM 842 N N . ARG A 1 106 ? -0.024 -10.600 -12.939 1.00 95.56 106 ARG A N 1
ATOM 843 C CA . ARG A 1 106 ? 1.391 -10.233 -12.787 1.00 95.56 106 ARG A CA 1
ATOM 844 C C . ARG A 1 106 ? 1.851 -10.350 -11.329 1.00 95.56 106 ARG A C 1
ATOM 846 O O . ARG A 1 106 ? 2.960 -10.812 -11.082 1.00 95.56 106 ARG A O 1
ATOM 853 N N . LEU A 1 107 ? 0.986 -10.012 -10.372 1.00 95.88 107 LEU A N 1
ATOM 854 C CA . LEU A 1 107 ? 1.238 -10.158 -8.929 1.00 95.88 107 LEU A CA 1
ATOM 855 C C . LEU A 1 107 ? 1.160 -11.601 -8.412 1.00 95.88 107 LEU A C 1
ATOM 857 O O . LEU A 1 107 ? 1.464 -11.836 -7.246 1.00 95.88 107 LEU A O 1
ATOM 861 N N . ALA A 1 108 ? 0.764 -12.572 -9.239 1.00 92.69 108 ALA A N 1
ATOM 862 C CA . ALA A 1 108 ? 0.757 -13.978 -8.839 1.00 92.69 108 ALA A CA 1
ATOM 863 C C . ALA A 1 108 ? 2.165 -14.604 -8.825 1.00 92.69 108 ALA A C 1
ATOM 865 O O . ALA A 1 108 ? 2.353 -15.645 -8.199 1.00 92.69 108 ALA A O 1
ATOM 866 N N . ASP A 1 109 ? 3.148 -13.980 -9.488 1.00 93.19 109 ASP A N 1
ATOM 867 C CA . ASP A 1 109 ? 4.545 -14.424 -9.492 1.00 93.19 109 ASP A CA 1
ATOM 868 C C . ASP A 1 109 ? 5.497 -13.235 -9.299 1.00 93.19 109 ASP A C 1
ATOM 870 O O . ASP A 1 109 ? 5.607 -12.348 -10.148 1.00 93.19 109 ASP A O 1
ATOM 874 N N . MET A 1 110 ? 6.219 -13.228 -8.175 1.00 94.44 110 MET A N 1
ATOM 875 C CA . MET A 1 110 ? 7.147 -12.151 -7.817 1.00 94.44 110 MET A CA 1
ATOM 876 C C . MET A 1 110 ? 8.367 -12.069 -8.741 1.00 94.44 110 MET A C 1
ATOM 878 O O . MET A 1 110 ? 8.995 -11.015 -8.810 1.00 94.44 110 MET A O 1
ATOM 882 N N . LYS A 1 111 ? 8.658 -13.123 -9.521 1.00 92.81 111 LYS A N 1
ATOM 883 C CA . LYS A 1 111 ? 9.701 -13.115 -10.565 1.00 92.81 111 LYS A CA 1
ATOM 884 C C . LYS A 1 111 ? 9.432 -12.102 -11.677 1.00 92.81 111 LYS A C 1
ATOM 886 O O . LYS A 1 111 ? 10.346 -11.752 -12.417 1.00 92.81 111 LYS A O 1
ATOM 891 N N . ASN A 1 112 ? 8.195 -11.615 -11.792 1.00 95.31 112 ASN A N 1
ATOM 892 C CA . ASN A 1 112 ? 7.814 -10.581 -12.755 1.00 95.31 112 ASN A CA 1
ATOM 893 C C . ASN A 1 112 ? 8.361 -9.181 -12.416 1.00 95.31 112 ASN A C 1
ATOM 895 O O . ASN A 1 112 ? 8.091 -8.235 -13.165 1.00 95.31 112 ASN A O 1
ATOM 899 N N . PHE A 1 113 ? 9.070 -9.040 -11.291 1.00 96.62 113 PHE A N 1
ATOM 900 C CA . PHE A 1 113 ? 9.632 -7.784 -10.804 1.00 96.62 113 PHE A CA 1
ATOM 901 C C . PHE A 1 113 ? 11.112 -7.965 -10.469 1.00 96.62 113 PHE A C 1
ATOM 903 O O . PHE A 1 113 ? 11.481 -8.718 -9.569 1.00 96.62 113 PHE A O 1
ATOM 910 N N . SER A 1 114 ? 11.963 -7.236 -11.183 1.00 95.06 114 SER A N 1
ATOM 911 C CA . SER A 1 114 ? 13.423 -7.290 -11.056 1.00 95.06 114 SER A CA 1
ATOM 912 C C . SER A 1 114 ? 13.959 -6.638 -9.779 1.00 95.06 114 SER A C 1
ATOM 914 O O . SER A 1 114 ? 15.080 -6.919 -9.362 1.00 95.06 114 SER A O 1
ATOM 916 N N . SER A 1 115 ? 13.174 -5.757 -9.157 1.00 96.69 115 SER A N 1
ATOM 917 C CA . SER A 1 115 ? 13.537 -5.031 -7.938 1.00 96.69 115 SER A CA 1
ATOM 918 C C . SER A 1 115 ? 12.301 -4.675 -7.113 1.00 96.69 115 SER A C 1
ATOM 920 O O . SER A 1 115 ? 11.188 -4.595 -7.643 1.00 96.69 115 SER A O 1
ATOM 9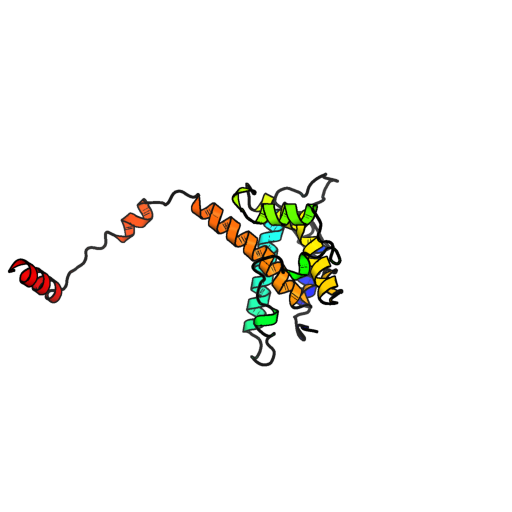22 N N . LEU A 1 116 ? 12.520 -4.384 -5.828 1.00 97.31 116 LEU A N 1
ATOM 923 C CA . LEU A 1 116 ? 11.489 -3.869 -4.927 1.00 97.31 116 LEU A CA 1
ATOM 924 C C . LEU A 1 116 ? 10.898 -2.548 -5.438 1.00 97.31 116 LEU A C 1
ATOM 926 O O . LEU A 1 116 ? 9.699 -2.305 -5.331 1.00 97.31 116 LEU A O 1
ATOM 930 N N . ASP A 1 117 ? 11.740 -1.722 -6.052 1.00 98.38 117 ASP A N 1
ATOM 931 C CA . ASP A 1 117 ? 11.354 -0.461 -6.669 1.00 98.38 117 ASP A CA 1
ATOM 932 C C . ASP A 1 117 ? 10.446 -0.654 -7.896 1.00 98.38 117 ASP A C 1
ATOM 934 O O . ASP A 1 117 ? 9.447 0.050 -8.047 1.00 98.38 117 ASP A O 1
ATOM 938 N N . GLU A 1 118 ? 10.720 -1.653 -8.744 1.00 98.00 118 GLU A N 1
ATOM 939 C CA . GLU A 1 118 ? 9.826 -2.002 -9.855 1.00 98.00 118 GLU A CA 1
ATOM 940 C C . GLU A 1 118 ? 8.458 -2.483 -9.354 1.00 98.00 118 GLU A C 1
ATOM 942 O O . GLU A 1 118 ? 7.428 -2.003 -9.838 1.00 98.00 118 GLU A O 1
ATOM 947 N N . LEU A 1 119 ? 8.440 -3.379 -8.360 1.00 98.44 119 LEU A N 1
ATOM 948 C CA . LEU A 1 119 ? 7.201 -3.837 -7.729 1.00 98.44 119 LEU A CA 1
ATOM 949 C C . LEU A 1 119 ? 6.415 -2.660 -7.140 1.00 98.44 119 LEU A C 1
ATOM 951 O O . LEU A 1 119 ? 5.215 -2.531 -7.379 1.00 98.44 119 LEU A O 1
ATOM 955 N N . GLY A 1 120 ? 7.084 -1.780 -6.398 1.00 98.56 120 GLY A N 1
ATOM 956 C CA . GLY A 1 120 ? 6.445 -0.647 -5.742 1.00 98.56 120 GLY A CA 1
ATOM 957 C C . GLY A 1 120 ? 5.863 0.367 -6.721 1.00 98.56 120 GLY A C 1
ATOM 958 O O . GLY A 1 120 ? 4.730 0.802 -6.530 1.00 98.56 120 GLY A O 1
ATOM 959 N N . ARG A 1 121 ? 6.574 0.694 -7.811 1.00 98.00 121 ARG A N 1
ATOM 960 C CA . ARG A 1 121 ? 6.038 1.572 -8.866 1.00 98.00 121 ARG A CA 1
ATOM 961 C C . ARG A 1 121 ? 4.817 0.958 -9.537 1.00 98.00 121 ARG A C 1
ATOM 963 O O . ARG A 1 121 ? 3.836 1.663 -9.771 1.00 98.00 121 ARG A O 1
ATOM 970 N N . PHE A 1 122 ? 4.878 -0.341 -9.831 1.00 97.81 122 PHE A N 1
ATOM 971 C CA . PHE A 1 122 ? 3.761 -1.075 -10.414 1.00 97.81 122 PHE A CA 1
ATOM 972 C C . PHE A 1 122 ? 2.540 -1.085 -9.486 1.00 97.81 122 PHE A C 1
ATOM 974 O O . PHE A 1 122 ? 1.423 -0.846 -9.939 1.00 97.81 122 PHE A O 1
ATOM 981 N N . LEU A 1 123 ? 2.741 -1.308 -8.187 1.00 98.44 123 LEU A N 1
ATOM 982 C CA . LEU A 1 123 ? 1.663 -1.273 -7.204 1.00 98.44 123 LEU A CA 1
ATOM 983 C C . LEU A 1 123 ? 1.070 0.135 -7.074 1.00 98.44 123 LEU A C 1
ATOM 985 O O . LEU A 1 123 ? -0.134 0.285 -7.273 1.00 98.44 123 LEU A O 1
ATOM 989 N N . GLU A 1 124 ? 1.894 1.155 -6.798 1.00 97.81 124 GLU A N 1
ATOM 990 C CA . GLU A 1 124 ? 1.456 2.537 -6.538 1.00 97.81 124 GLU A CA 1
ATOM 991 C C . GLU A 1 124 ? 0.737 3.161 -7.746 1.00 97.81 124 GLU A C 1
ATOM 993 O O . GLU A 1 124 ? -0.310 3.787 -7.580 1.00 97.81 124 GLU A O 1
ATOM 998 N N . SER A 1 125 ? 1.273 2.973 -8.958 1.00 92.94 125 SER A N 1
ATOM 999 C CA . SER A 1 125 ? 0.728 3.578 -10.187 1.00 92.94 125 SER A CA 1
ATOM 1000 C C . SER A 1 125 ? -0.254 2.681 -10.945 1.00 92.94 125 SER A C 1
ATOM 1002 O O . SER A 1 125 ? -0.920 3.154 -11.863 1.00 92.94 125 SER A O 1
ATOM 1004 N N . GLY A 1 126 ? -0.334 1.398 -10.587 1.00 90.62 126 GLY A N 1
ATOM 1005 C CA . GLY A 1 126 ? -1.239 0.420 -11.185 1.00 90.62 126 GLY A CA 1
ATOM 1006 C C . GLY A 1 126 ? -2.418 0.106 -10.268 1.00 90.62 126 GLY A C 1
ATOM 1007 O O . GLY A 1 126 ? -3.350 0.897 -10.113 1.00 90.62 126 GLY A O 1
ATOM 1008 N N . ILE A 1 127 ? -2.391 -1.079 -9.654 1.00 95.94 127 ILE A N 1
ATOM 1009 C CA . ILE A 1 127 ? -3.562 -1.667 -8.988 1.00 95.94 127 ILE A CA 1
ATOM 1010 C C . ILE A 1 127 ? -4.004 -0.932 -7.708 1.00 95.94 127 ILE A C 1
ATOM 1012 O O . ILE A 1 127 ? -5.167 -1.043 -7.318 1.00 95.94 127 ILE A O 1
ATOM 1016 N N . HIS A 1 128 ? -3.123 -0.169 -7.049 1.00 97.81 128 HIS A N 1
ATOM 1017 C CA . HIS A 1 128 ? -3.401 0.464 -5.754 1.00 97.81 128 HIS A CA 1
ATOM 1018 C C . HIS A 1 128 ? -4.595 1.428 -5.795 1.00 97.81 128 HIS A C 1
ATOM 1020 O O . HIS A 1 128 ? -5.516 1.310 -4.984 1.00 97.81 128 HIS A O 1
ATOM 1026 N N . GLY A 1 129 ? -4.637 2.335 -6.777 1.00 97.12 129 GLY A N 1
ATOM 1027 C CA . GLY A 1 129 ? -5.757 3.270 -6.930 1.00 97.12 129 GLY A CA 1
ATOM 1028 C C . GLY A 1 129 ? -7.091 2.554 -7.168 1.00 97.12 129 GLY A C 1
ATOM 1029 O O . GLY A 1 129 ? -8.120 2.938 -6.608 1.00 97.12 129 GLY A O 1
ATOM 1030 N N . TRP A 1 130 ? -7.069 1.459 -7.934 1.00 97.69 130 TRP A N 1
ATOM 1031 C CA . TRP A 1 130 ? -8.250 0.624 -8.134 1.00 97.69 130 TRP A CA 1
ATOM 1032 C C . TRP A 1 130 ? -8.685 -0.095 -6.849 1.00 97.69 130 TRP A C 1
ATOM 1034 O O . TRP A 1 130 ? -9.880 -0.138 -6.572 1.00 97.69 130 TRP A O 1
ATOM 1044 N N . LEU A 1 131 ? -7.758 -0.608 -6.030 1.00 98.31 131 LEU A N 1
ATOM 1045 C CA . LEU A 1 131 ? -8.099 -1.238 -4.748 1.00 98.31 131 LEU A CA 1
ATOM 1046 C C . LEU A 1 131 ? -8.831 -0.261 -3.816 1.00 98.31 131 LEU A C 1
ATOM 1048 O O . LEU A 1 131 ? -9.829 -0.641 -3.200 1.00 98.31 131 LEU A O 1
ATOM 1052 N N . HIS A 1 132 ? -8.381 0.998 -3.754 1.00 98.31 132 HIS A N 1
ATOM 1053 C CA . HIS A 1 132 ? -9.063 2.051 -2.995 1.00 98.31 132 HIS A CA 1
ATOM 1054 C C . HIS A 1 132 ? -10.484 2.287 -3.515 1.00 98.31 132 HIS A C 1
ATOM 1056 O O . HIS A 1 132 ? -11.434 2.296 -2.731 1.00 98.31 132 HIS A O 1
ATOM 1062 N N . PHE A 1 133 ? -10.644 2.411 -4.836 1.00 97.75 133 PHE A N 1
ATOM 1063 C CA . PHE A 1 133 ? -11.949 2.588 -5.472 1.00 97.75 133 PHE A CA 1
ATOM 1064 C C . PHE A 1 133 ? -12.890 1.404 -5.233 1.00 97.75 133 PHE A C 1
ATOM 1066 O O . PHE A 1 133 ? -14.059 1.600 -4.884 1.00 97.75 133 PHE A O 1
ATOM 1073 N N . ALA A 1 134 ? -12.392 0.179 -5.396 1.00 97.88 134 ALA A N 1
ATOM 1074 C CA . ALA A 1 134 ? -13.177 -1.033 -5.237 1.00 97.88 134 ALA A CA 1
ATOM 1075 C C . ALA A 1 134 ? -13.647 -1.199 -3.788 1.00 97.88 134 ALA A C 1
ATOM 1077 O O . ALA A 1 134 ? -14.827 -1.463 -3.559 1.00 97.88 134 ALA A O 1
ATOM 1078 N N . ALA A 1 135 ? -12.766 -0.955 -2.813 1.00 97.38 135 ALA A N 1
ATOM 1079 C CA . ALA A 1 135 ? -13.113 -0.983 -1.397 1.00 97.38 135 ALA A CA 1
ATOM 1080 C C . ALA A 1 135 ? -14.112 0.122 -1.021 1.00 97.38 135 ALA A C 1
ATOM 1082 O O . ALA A 1 135 ? -15.122 -0.163 -0.376 1.00 97.38 135 ALA A O 1
ATOM 1083 N N . ALA A 1 136 ? -13.879 1.360 -1.474 1.00 97.12 136 ALA A N 1
ATOM 1084 C CA . ALA A 1 136 ? -14.788 2.480 -1.238 1.00 97.12 136 ALA A CA 1
ATOM 1085 C C . ALA A 1 136 ? -16.194 2.192 -1.777 1.00 97.12 136 ALA A C 1
ATOM 1087 O O . ALA A 1 136 ? -17.185 2.438 -1.091 1.00 97.12 136 ALA A O 1
ATOM 1088 N N . SER A 1 137 ? -16.273 1.628 -2.985 1.00 96.31 137 SER A N 1
ATOM 1089 C CA . SER A 1 137 ? -17.535 1.318 -3.657 1.00 96.31 137 SER A CA 1
ATOM 1090 C C . SER A 1 137 ? -18.251 0.132 -3.015 1.00 96.31 137 SER A C 1
ATOM 1092 O O . SER A 1 137 ? -19.433 0.226 -2.693 1.00 96.31 137 SER A O 1
ATOM 1094 N N . MET A 1 138 ? -17.538 -0.974 -2.783 1.00 95.75 138 MET A N 1
ATOM 1095 C CA . MET A 1 138 ? -18.110 -2.209 -2.238 1.00 95.75 138 MET A CA 1
ATOM 1096 C C . MET A 1 138 ? -18.626 -2.025 -0.806 1.00 95.75 138 MET A C 1
ATOM 1098 O O . MET A 1 138 ? -19.662 -2.580 -0.446 1.00 95.75 138 MET A O 1
ATOM 1102 N N . PHE A 1 139 ? -17.909 -1.252 0.014 1.00 94.56 139 PHE A N 1
ATOM 1103 C CA . PHE A 1 139 ? -18.220 -1.094 1.435 1.00 94.56 139 PHE A CA 1
ATOM 1104 C C . PHE A 1 139 ? -18.908 0.229 1.782 1.00 94.56 139 PHE A C 1
ATOM 1106 O O . PHE A 1 139 ? -19.230 0.444 2.946 1.00 94.56 139 PHE A O 1
ATOM 1113 N N . SER A 1 140 ? -19.194 1.082 0.789 1.00 94.75 140 SER A N 1
ATOM 1114 C CA . SER A 1 140 ? -19.764 2.426 0.991 1.00 94.75 140 SER A CA 1
ATOM 1115 C C . SER A 1 140 ? -18.903 3.315 1.905 1.00 94.75 140 SER A C 1
ATOM 1117 O O . SER A 1 140 ? -19.410 4.018 2.775 1.00 94.75 140 SER A O 1
ATOM 1119 N N . GLU A 1 141 ? -17.587 3.289 1.689 1.00 94.38 141 GLU A N 1
ATOM 1120 C CA . GLU A 1 141 ? -16.560 3.922 2.532 1.00 94.38 141 GLU A CA 1
ATOM 1121 C C . GLU A 1 141 ? -15.782 4.984 1.727 1.00 94.38 141 GLU A C 1
ATOM 1123 O O . GLU A 1 141 ? -14.631 4.768 1.338 1.00 94.38 141 GLU A O 1
ATOM 1128 N N . PRO A 1 142 ? -16.379 6.159 1.440 1.00 95.69 142 PRO A N 1
ATOM 1129 C CA . PRO A 1 142 ? -15.779 7.160 0.551 1.00 95.69 142 PRO A CA 1
ATOM 1130 C C . PRO A 1 142 ? -14.465 7.744 1.085 1.00 95.69 142 PRO A C 1
ATOM 1132 O O . PRO A 1 142 ? -13.661 8.258 0.310 1.00 95.69 142 PRO A O 1
ATOM 1135 N N . VAL A 1 143 ? -14.208 7.648 2.395 1.00 95.62 143 VAL A N 1
ATOM 1136 C CA . VAL A 1 143 ? -12.953 8.110 3.005 1.00 95.62 143 VAL A CA 1
ATOM 1137 C C . VAL A 1 143 ? -11.727 7.401 2.418 1.00 95.62 143 VAL A C 1
ATOM 1139 O O . VAL A 1 143 ? -10.660 8.013 2.345 1.00 95.62 143 VAL A O 1
ATOM 1142 N N . LEU A 1 144 ? -11.888 6.165 1.927 1.00 96.94 144 LEU A N 1
ATOM 1143 C CA . LEU A 1 144 ? -10.839 5.393 1.258 1.00 96.94 144 LEU A CA 1
ATOM 1144 C C . LEU A 1 144 ? -10.367 6.036 -0.051 1.00 96.94 144 LEU A C 1
ATOM 1146 O O . LEU A 1 144 ? -9.256 5.757 -0.473 1.00 96.94 144 LEU A O 1
ATOM 1150 N N . MET A 1 145 ? -11.152 6.926 -0.664 1.00 97.12 145 MET A N 1
ATOM 1151 C CA . MET A 1 145 ? -10.754 7.691 -1.856 1.00 97.12 145 MET A CA 1
ATOM 1152 C C . MET A 1 145 ? -9.990 8.980 -1.525 1.00 97.12 145 MET A C 1
ATOM 1154 O O . MET A 1 145 ? -9.747 9.811 -2.396 1.00 97.12 145 MET A O 1
ATOM 1158 N N . SER A 1 146 ? -9.633 9.182 -0.259 1.00 96.19 146 SER A N 1
ATOM 1159 C CA . SER A 1 146 ? -8.909 10.360 0.203 1.00 96.19 146 SER A CA 1
ATOM 1160 C C . SER A 1 146 ? -7.655 9.957 0.965 1.00 96.19 146 SER A C 1
ATOM 1162 O O . SER A 1 146 ? -7.556 8.855 1.503 1.00 96.19 146 SER A O 1
ATOM 1164 N N . PHE A 1 147 ? -6.740 10.904 1.158 1.00 96.38 147 PHE A N 1
ATOM 1165 C CA . PHE A 1 147 ? -5.608 10.692 2.060 1.00 96.38 147 PHE A CA 1
ATOM 1166 C C . PHE A 1 147 ? -6.008 10.605 3.548 1.00 96.38 147 PHE A C 1
ATOM 1168 O O . PHE A 1 147 ? -5.145 10.415 4.397 1.00 96.38 147 PHE A O 1
ATOM 1175 N N . ALA A 1 148 ? -7.296 10.718 3.895 1.00 95.94 148 ALA A N 1
ATOM 1176 C CA . ALA A 1 148 ? -7.808 10.373 5.223 1.00 95.94 148 ALA A CA 1
ATOM 1177 C C . ALA A 1 148 ? -8.234 8.894 5.346 1.00 95.94 148 ALA A C 1
ATOM 1179 O O . ALA A 1 148 ? -8.754 8.503 6.392 1.00 95.94 148 ALA A O 1
ATOM 1180 N N . GLY A 1 149 ? -7.968 8.072 4.320 1.00 95.88 149 GLY A N 1
ATOM 1181 C CA . GLY A 1 149 ? -8.225 6.630 4.277 1.00 95.88 149 GLY A CA 1
ATOM 1182 C C . GLY A 1 149 ? -7.892 5.834 5.548 1.00 95.88 149 GLY A C 1
ATOM 1183 O O . GLY A 1 149 ? -8.723 5.000 5.908 1.00 95.88 149 GLY A O 1
ATOM 1184 N N . PRO A 1 150 ? -6.804 6.120 6.303 1.00 96.38 150 PRO A N 1
ATOM 1185 C CA . PRO A 1 150 ? -6.475 5.373 7.524 1.00 96.38 150 PRO A CA 1
ATOM 1186 C C . PRO A 1 150 ? -7.567 5.361 8.611 1.00 96.38 150 PRO A C 1
ATOM 1188 O O . PRO A 1 150 ? -7.499 4.561 9.543 1.00 96.38 150 PRO A O 1
ATOM 1191 N N . ARG A 1 151 ? -8.591 6.224 8.510 1.00 94.56 151 ARG A N 1
ATOM 1192 C CA . ARG A 1 151 ? -9.778 6.205 9.386 1.00 94.56 151 ARG A CA 1
ATOM 1193 C C . ARG A 1 151 ? -10.645 4.952 9.219 1.00 94.56 151 ARG A C 1
ATOM 1195 O O . ARG A 1 151 ? -11.299 4.547 10.177 1.00 94.56 151 ARG A O 1
ATOM 1202 N N . SER A 1 152 ? -10.634 4.347 8.035 1.00 95.25 152 SER A N 1
ATOM 1203 C CA . SER A 1 152 ? -11.403 3.142 7.731 1.00 95.25 152 SER A CA 1
ATOM 1204 C C . SER A 1 152 ? -10.572 1.896 8.012 1.00 95.25 152 SER A C 1
ATOM 1206 O O . SER A 1 152 ? -9.394 1.825 7.661 1.00 95.25 152 SER A O 1
ATOM 1208 N N . THR A 1 153 ? -11.182 0.871 8.605 1.00 95.38 153 THR A N 1
ATOM 1209 C CA . THR A 1 153 ? -10.497 -0.414 8.825 1.00 95.38 153 THR A CA 1
ATOM 1210 C C . THR A 1 153 ? -10.027 -1.069 7.520 1.00 95.38 153 THR A C 1
ATOM 1212 O O . THR A 1 153 ? -8.950 -1.665 7.491 1.00 95.38 153 THR A O 1
ATOM 1215 N N . TYR A 1 154 ? -10.759 -0.873 6.418 1.00 96.94 154 TYR A N 1
ATOM 1216 C CA . TYR A 1 154 ? -10.416 -1.404 5.096 1.00 96.94 154 TYR A CA 1
ATOM 1217 C C . TYR A 1 154 ? -9.112 -0.842 4.520 1.00 96.94 154 TYR A C 1
ATOM 1219 O O . TYR A 1 154 ? -8.471 -1.524 3.725 1.00 96.94 154 TYR A O 1
ATOM 1227 N N . PHE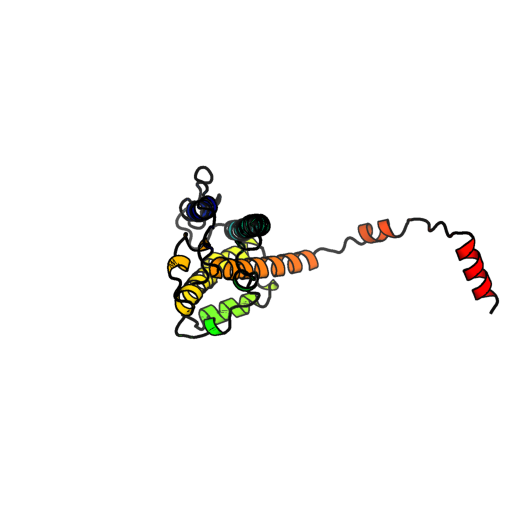 A 1 155 ? -8.675 0.349 4.949 1.00 97.56 155 PHE A N 1
ATOM 1228 C CA . PHE A 1 155 ? -7.356 0.878 4.594 1.00 97.56 155 PHE A CA 1
ATOM 1229 C C . PHE A 1 155 ? -6.253 -0.070 5.070 1.00 97.56 155 PHE A C 1
ATOM 1231 O O . PHE A 1 155 ? -5.358 -0.421 4.312 1.00 97.56 155 PHE A O 1
ATOM 1238 N N . TRP A 1 156 ? -6.353 -0.557 6.306 1.00 97.62 156 TRP A N 1
ATOM 1239 C CA . TRP A 1 156 ? -5.356 -1.453 6.894 1.00 97.62 156 TRP A CA 1
ATOM 1240 C C . TRP A 1 156 ? -5.382 -2.841 6.260 1.00 97.62 156 TRP A C 1
ATOM 1242 O O . TRP A 1 156 ? -4.333 -3.453 6.083 1.00 97.62 156 TRP A O 1
ATOM 1252 N N . GLN A 1 157 ? -6.560 -3.321 5.857 1.00 98.06 157 GLN A N 1
ATOM 1253 C CA . GLN A 1 157 ? -6.664 -4.586 5.130 1.00 98.06 157 GLN A CA 1
ATOM 1254 C C . GLN A 1 157 ? -6.042 -4.493 3.730 1.00 98.06 157 GLN A C 1
ATOM 1256 O O . GLN A 1 157 ? -5.303 -5.394 3.331 1.00 98.06 157 GLN A O 1
ATOM 1261 N N . LEU A 1 158 ? -6.304 -3.387 3.022 1.00 98.19 158 LEU A N 1
ATOM 1262 C CA . LEU A 1 158 ? -5.755 -3.078 1.702 1.00 98.19 158 LEU A CA 1
ATOM 1263 C C . LEU A 1 158 ? -4.240 -2.889 1.757 1.00 98.19 158 LEU A C 1
ATOM 1265 O O . LEU A 1 158 ? -3.518 -3.563 1.031 1.00 98.19 158 LEU A O 1
ATOM 1269 N N . HIS A 1 159 ? -3.730 -2.018 2.625 1.00 98.62 159 HIS A N 1
ATOM 1270 C CA . HIS A 1 159 ? -2.287 -1.805 2.737 1.00 98.62 159 HIS A CA 1
ATOM 1271 C C . HIS A 1 159 ? -1.570 -3.034 3.307 1.00 98.62 159 HIS A C 1
ATOM 1273 O O . HIS A 1 159 ? -0.425 -3.290 2.947 1.00 98.62 159 HIS A O 1
ATOM 1279 N N . GLY A 1 160 ? -2.261 -3.863 4.093 1.00 98.50 160 GLY A N 1
ATOM 1280 C CA . GLY A 1 160 ? -1.788 -5.194 4.455 1.00 98.50 160 GLY A CA 1
ATOM 1281 C C . GLY A 1 160 ? -1.619 -6.137 3.253 1.00 98.50 160 GLY A C 1
ATOM 1282 O O . GLY A 1 160 ? -0.685 -6.929 3.249 1.00 98.50 160 GLY A O 1
ATOM 1283 N N . LEU A 1 161 ? -2.454 -6.029 2.210 1.00 98.56 161 LEU A N 1
ATOM 1284 C CA . LEU A 1 161 ? -2.267 -6.763 0.948 1.00 98.56 161 LEU A CA 1
ATOM 1285 C C . LEU A 1 161 ? -1.048 -6.263 0.166 1.00 98.56 161 LEU A C 1
ATOM 1287 O O . LEU A 1 161 ? -0.296 -7.062 -0.388 1.00 98.56 161 LEU A O 1
ATOM 1291 N N . ILE A 1 162 ? -0.839 -4.945 0.151 1.00 98.62 162 ILE A N 1
ATOM 1292 C CA . ILE A 1 162 ? 0.352 -4.329 -0.446 1.00 98.62 162 ILE A CA 1
ATOM 1293 C C . ILE A 1 162 ? 1.619 -4.840 0.251 1.00 98.62 162 ILE A C 1
ATOM 1295 O O . ILE A 1 162 ? 2.551 -5.289 -0.417 1.00 98.62 162 ILE A O 1
ATOM 1299 N N . ASP A 1 163 ? 1.633 -4.841 1.586 1.00 98.62 163 ASP A N 1
ATOM 1300 C CA . ASP A 1 163 ? 2.754 -5.368 2.365 1.00 98.62 163 ASP A CA 1
ATOM 1301 C C . ASP A 1 163 ? 2.902 -6.893 2.219 1.00 98.62 163 ASP A C 1
ATOM 1303 O O . ASP A 1 163 ? 4.019 -7.394 2.133 1.00 98.62 163 ASP A O 1
ATOM 1307 N N . TYR A 1 164 ? 1.805 -7.644 2.080 1.00 98.38 164 TYR A N 1
ATOM 1308 C CA . TYR A 1 164 ? 1.867 -9.072 1.767 1.00 98.38 164 TYR A CA 1
ATOM 1309 C C . TYR A 1 164 ? 2.619 -9.332 0.454 1.00 98.38 164 TYR A C 1
ATOM 1311 O O . TYR A 1 164 ? 3.535 -10.155 0.436 1.00 98.38 164 TYR A O 1
AT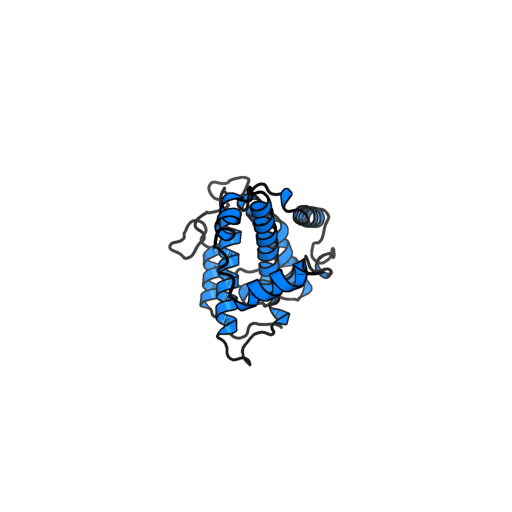OM 1319 N N . TRP A 1 165 ? 2.306 -8.609 -0.629 1.00 98.50 165 TRP A N 1
ATOM 1320 C CA . TRP A 1 165 ? 3.044 -8.737 -1.892 1.00 98.50 165 TRP A CA 1
ATOM 1321 C C . TRP A 1 165 ? 4.511 -8.322 -1.763 1.00 98.50 165 TRP A C 1
ATOM 1323 O O . TRP A 1 165 ? 5.382 -9.014 -2.289 1.00 98.50 165 TRP A O 1
ATOM 1333 N N . ARG A 1 166 ? 4.803 -7.255 -1.009 1.00 98.31 166 ARG A N 1
ATOM 1334 C CA . ARG A 1 166 ? 6.180 -6.857 -0.683 1.00 98.31 166 ARG A CA 1
ATOM 1335 C C . ARG A 1 166 ? 6.940 -7.997 0.001 1.00 98.31 166 ARG A C 1
ATOM 1337 O O . ARG A 1 166 ? 8.030 -8.348 -0.442 1.00 98.31 166 ARG A O 1
ATOM 1344 N N . GLN A 1 167 ? 6.357 -8.613 1.029 1.00 97.94 167 GLN A N 1
ATOM 1345 C CA . GLN A 1 167 ? 6.964 -9.738 1.747 1.00 97.94 167 GLN A CA 1
ATOM 1346 C C . GLN A 1 167 ? 7.171 -10.957 0.840 1.00 97.94 167 GLN A C 1
ATOM 1348 O O . GLN A 1 167 ? 8.221 -11.591 0.909 1.00 97.94 167 GLN A O 1
ATOM 1353 N N . GLN A 1 168 ? 6.216 -11.279 -0.045 1.00 97.62 168 GLN A N 1
ATOM 1354 C CA . GLN A 1 168 ? 6.407 -12.356 -1.027 1.00 97.62 168 GLN A CA 1
ATOM 1355 C C . GLN A 1 168 ? 7.617 -12.083 -1.929 1.00 97.62 168 GLN A C 1
ATOM 1357 O O . GLN A 1 168 ? 8.387 -13.001 -2.215 1.00 97.62 168 GLN A O 1
ATOM 1362 N N . TRP A 1 169 ? 7.804 -10.833 -2.360 1.00 97.50 169 TRP A N 1
ATOM 1363 C CA . TRP A 1 169 ? 8.952 -10.456 -3.179 1.00 97.50 169 TRP A CA 1
ATOM 1364 C C . TRP A 1 169 ? 10.266 -10.537 -2.406 1.00 97.50 169 TRP A C 1
ATOM 1366 O O . TRP A 1 169 ? 11.217 -11.124 -2.912 1.00 97.50 169 TRP A O 1
ATOM 1376 N N . VAL A 1 170 ? 10.315 -10.020 -1.173 1.00 95.38 170 VAL A N 1
ATOM 1377 C CA . VAL A 1 170 ? 11.514 -10.089 -0.316 1.00 95.38 170 VAL A CA 1
ATOM 1378 C C . VAL A 1 170 ? 11.922 -11.542 -0.082 1.00 95.38 170 VAL A C 1
ATOM 1380 O O . V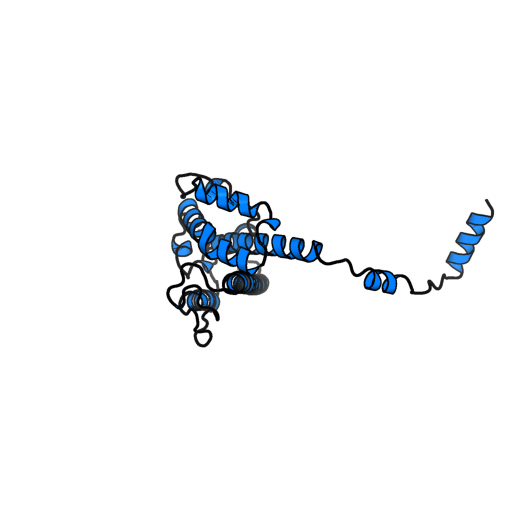AL A 1 170 ? 13.059 -11.906 -0.368 1.00 95.38 170 VAL A O 1
ATOM 1383 N N . ASN A 1 171 ? 10.978 -12.399 0.313 1.00 93.75 171 ASN A N 1
ATOM 1384 C CA . ASN A 1 171 ? 11.236 -13.825 0.521 1.00 93.75 171 ASN A CA 1
ATOM 1385 C C . ASN A 1 171 ? 11.738 -14.509 -0.761 1.00 93.75 171 ASN A C 1
ATOM 1387 O O . ASN A 1 171 ? 12.619 -15.369 -0.716 1.00 93.75 171 ASN A O 1
ATOM 1391 N N . HIS A 1 172 ? 11.194 -14.128 -1.922 1.00 91.81 172 HIS A N 1
ATOM 1392 C CA . HIS A 1 172 ? 11.683 -14.623 -3.203 1.00 91.81 172 HIS A CA 1
ATOM 1393 C C . HIS A 1 172 ? 13.117 -14.151 -3.483 1.00 91.81 172 HIS A C 1
ATOM 1395 O O . HIS A 1 172 ? 13.968 -14.977 -3.808 1.00 91.81 172 HIS A O 1
ATOM 1401 N N . ALA A 1 173 ? 13.410 -12.862 -3.324 1.00 88.44 173 ALA A N 1
ATOM 1402 C CA . ALA A 1 173 ? 14.737 -12.300 -3.558 1.00 88.44 173 ALA A CA 1
ATOM 1403 C C . ALA A 1 173 ? 15.802 -12.902 -2.622 1.00 88.44 173 ALA A C 1
ATOM 1405 O O . ALA A 1 173 ? 16.905 -13.218 -3.069 1.00 88.44 173 ALA A O 1
ATOM 1406 N N . GLU A 1 174 ? 15.466 -13.127 -1.351 1.00 82.19 174 GLU A N 1
ATOM 1407 C CA . GLU A 1 174 ? 16.332 -13.810 -0.383 1.00 82.19 174 GLU A CA 1
ATOM 1408 C C . GLU A 1 174 ? 16.578 -15.274 -0.762 1.00 82.19 174 GLU A C 1
ATOM 1410 O O . GLU A 1 174 ? 17.706 -15.749 -0.655 1.00 82.19 174 GLU A O 1
ATOM 1415 N N . SER A 1 175 ? 15.569 -15.979 -1.291 1.00 81.38 175 SER A N 1
ATOM 1416 C CA . SER A 1 175 ? 15.734 -17.364 -1.764 1.00 81.38 175 SER A CA 1
ATOM 1417 C C . SER A 1 175 ? 16.706 -17.511 -2.943 1.00 81.38 175 SER A C 1
ATOM 1419 O O . SER A 1 175 ? 17.181 -18.613 -3.214 1.00 81.38 175 SER A O 1
ATOM 1421 N N . LEU A 1 176 ? 16.997 -16.412 -3.650 1.00 80.19 176 LEU A N 1
ATOM 1422 C CA . LEU A 1 176 ? 17.971 -16.369 -4.742 1.00 80.19 176 LEU A CA 1
ATOM 1423 C C . LEU A 1 176 ? 19.396 -16.070 -4.260 1.00 80.19 176 LEU A C 1
ATOM 1425 O O . LEU A 1 176 ? 20.337 -16.223 -5.043 1.00 80.19 176 LEU A O 1
ATOM 1429 N N . GLN A 1 177 ? 19.579 -15.642 -3.006 1.00 71.12 177 GLN A N 1
ATOM 1430 C CA . GLN A 1 177 ? 20.913 -15.460 -2.445 1.00 71.12 177 GLN A CA 1
ATOM 1431 C C . GLN A 1 177 ? 21.576 -16.835 -2.264 1.00 71.12 177 GLN A C 1
ATOM 1433 O O . GLN A 1 177 ? 20.919 -17.777 -1.808 1.00 71.12 177 GLN A O 1
ATOM 1438 N N . PRO A 1 178 ? 22.869 -16.990 -2.606 1.00 63.25 178 PRO A N 1
ATOM 1439 C CA . PRO A 1 178 ? 23.582 -18.225 -2.321 1.00 63.25 178 PRO A CA 1
ATOM 1440 C C . PRO A 1 178 ? 23.497 -18.503 -0.820 1.00 63.25 178 PRO A C 1
ATOM 1442 O O . PRO A 1 178 ? 23.837 -17.638 -0.013 1.00 63.25 178 PRO A O 1
ATOM 1445 N N . VAL A 1 179 ? 23.063 -19.705 -0.437 1.00 61.88 179 VAL A N 1
ATOM 1446 C CA . VAL A 1 179 ? 23.181 -20.149 0.954 1.00 61.88 179 VAL A CA 1
ATOM 1447 C C . VAL A 1 179 ? 24.664 -20.101 1.304 1.00 61.88 179 VAL A C 1
ATOM 1449 O O . VAL A 1 179 ? 25.458 -20.828 0.704 1.00 61.88 179 VAL A O 1
ATOM 1452 N N . ASP A 1 180 ? 25.049 -19.248 2.255 1.00 61.19 180 ASP A N 1
ATOM 1453 C CA . ASP A 1 180 ? 26.405 -19.268 2.791 1.00 61.19 180 ASP A CA 1
ATOM 1454 C C . ASP A 1 180 ? 26.587 -20.559 3.598 1.00 61.19 180 ASP A C 1
ATOM 1456 O O . ASP A 1 180 ? 26.307 -20.640 4.796 1.00 61.19 180 ASP A O 1
ATOM 1460 N N . ALA A 1 181 ? 27.040 -21.605 2.908 1.00 57.66 181 ALA A N 1
ATOM 1461 C CA . ALA A 1 181 ? 27.345 -22.894 3.509 1.00 57.66 181 ALA A CA 1
ATOM 1462 C C . ALA A 1 181 ? 28.392 -22.766 4.633 1.00 57.66 181 ALA A C 1
ATOM 1464 O O . ALA A 1 181 ? 28.412 -23.592 5.543 1.00 57.66 181 ALA A O 1
ATOM 1465 N N . SER A 1 182 ? 29.210 -21.708 4.631 1.00 55.66 182 SER A N 1
ATOM 1466 C CA . SER A 1 182 ? 30.224 -21.442 5.658 1.00 55.66 182 SER A CA 1
ATOM 1467 C C . SER A 1 182 ? 29.592 -21.067 7.003 1.00 55.66 182 SER A C 1
ATOM 1469 O O . SER A 1 182 ? 30.083 -21.488 8.050 1.00 55.66 182 SER A O 1
ATOM 1471 N N . ALA A 1 183 ? 28.459 -20.356 6.993 1.00 55.44 183 ALA A N 1
ATOM 1472 C CA . ALA A 1 183 ? 27.702 -20.013 8.199 1.00 55.44 183 ALA A CA 1
ATOM 1473 C C . ALA A 1 183 ? 26.973 -21.227 8.811 1.00 55.44 183 ALA A C 1
ATOM 1475 O O . ALA A 1 183 ? 26.761 -21.290 10.022 1.00 55.44 183 ALA A O 1
ATOM 1476 N N . MET A 1 184 ? 26.625 -22.220 7.986 1.00 51.00 184 MET A N 1
ATOM 1477 C CA . MET A 1 184 ? 26.014 -23.479 8.433 1.00 51.00 184 MET A CA 1
ATOM 1478 C C . MET A 1 184 ? 27.046 -24.441 9.044 1.00 51.00 184 MET A C 1
ATOM 1480 O O . MET A 1 184 ? 26.733 -25.133 10.010 1.00 51.00 184 MET A O 1
ATOM 1484 N N . ILE A 1 185 ? 28.284 -24.459 8.534 1.00 52.75 185 ILE A N 1
ATOM 1485 C CA . ILE A 1 185 ? 29.364 -25.325 9.044 1.00 52.75 185 ILE A CA 1
ATOM 1486 C C . ILE A 1 185 ? 29.889 -24.834 10.406 1.00 52.75 185 ILE A C 1
ATOM 1488 O O . ILE A 1 185 ? 30.170 -25.653 11.281 1.00 52.75 185 ILE A O 1
ATOM 1492 N N . ALA A 1 186 ? 29.925 -23.518 10.648 1.00 51.97 186 ALA A N 1
ATOM 1493 C CA . ALA A 1 186 ? 30.392 -22.944 11.917 1.00 51.97 186 ALA A CA 1
ATOM 1494 C C . ALA A 1 186 ? 29.548 -23.344 13.150 1.00 51.97 186 ALA A C 1
ATOM 1496 O O . ALA A 1 186 ? 30.045 -23.301 14.273 1.00 51.97 186 ALA A O 1
ATOM 1497 N N . ASN A 1 187 ? 28.295 -23.780 12.959 1.00 48.44 187 ASN A N 1
ATOM 1498 C CA . ASN A 1 187 ? 27.421 -24.256 14.041 1.00 48.44 187 ASN A CA 1
ATOM 1499 C C . ASN A 1 187 ? 27.517 -25.771 14.309 1.00 48.44 187 ASN A C 1
ATOM 1501 O O . ASN A 1 187 ? 26.870 -26.263 15.234 1.00 48.44 187 ASN A O 1
ATOM 1505 N N . VAL A 1 188 ? 28.309 -26.521 13.532 1.00 49.22 188 VAL A N 1
ATOM 1506 C CA . VAL A 1 188 ? 28.487 -27.977 13.705 1.00 49.22 188 VAL A CA 1
ATOM 1507 C C . VAL A 1 188 ? 29.748 -28.310 14.518 1.00 49.22 188 VAL A C 1
ATOM 1509 O O . VAL A 1 188 ? 29.842 -29.391 15.094 1.00 49.22 188 VAL A O 1
ATOM 1512 N N . GLU A 1 189 ? 30.689 -27.373 14.662 1.00 43.56 189 GLU A N 1
ATOM 1513 C CA . GLU A 1 189 ? 31.959 -27.581 15.380 1.00 43.56 189 GLU A CA 1
ATOM 1514 C C . GLU A 1 189 ? 31.928 -27.172 16.867 1.00 43.56 189 GLU A C 1
ATOM 1516 O O . GLU A 1 189 ? 32.926 -26.708 17.416 1.00 43.56 189 GLU A O 1
ATOM 1521 N N . MET A 1 190 ? 30.813 -27.386 17.574 1.00 42.41 190 MET A N 1
ATOM 1522 C CA . MET A 1 190 ? 30.908 -27.531 19.032 1.00 42.41 190 MET A CA 1
ATOM 1523 C C . MET A 1 190 ? 31.229 -28.994 19.360 1.00 42.41 190 MET A C 1
ATOM 1525 O O . MET A 1 190 ? 30.414 -29.867 19.047 1.00 42.41 190 MET A O 1
ATOM 1529 N N . PRO A 1 191 ? 32.371 -29.312 20.002 1.00 44.91 191 PRO A N 1
ATOM 1530 C CA . PRO A 1 191 ? 32.624 -30.669 20.454 1.00 44.91 191 PRO A CA 1
ATOM 1531 C C . PRO A 1 191 ? 31.558 -31.033 21.488 1.00 44.91 191 PRO A C 1
ATOM 1533 O O . PRO A 1 191 ? 31.483 -30.447 22.569 1.00 44.91 191 PRO A O 1
ATOM 1536 N N . MET A 1 192 ? 30.714 -32.002 21.137 1.00 46.31 192 MET A N 1
ATOM 1537 C CA . MET A 1 192 ? 29.774 -32.627 22.059 1.00 46.31 192 MET A CA 1
ATOM 1538 C C . MET A 1 192 ? 30.596 -33.262 23.187 1.00 46.31 192 MET A C 1
ATOM 1540 O O . MET A 1 192 ? 31.183 -34.332 23.021 1.00 46.31 192 MET A O 1
ATOM 1544 N N . VAL A 1 193 ? 30.679 -32.596 24.339 1.00 53.41 193 VAL A N 1
ATOM 1545 C CA . VAL A 1 193 ? 31.171 -33.222 25.568 1.00 53.41 193 VAL A CA 1
ATOM 1546 C C . VAL A 1 193 ? 30.068 -34.163 26.029 1.00 53.41 193 VAL A C 1
ATOM 1548 O O . VAL A 1 193 ? 29.183 -33.784 26.792 1.00 53.41 193 VAL A O 1
ATOM 1551 N N . LEU A 1 194 ? 30.087 -35.382 25.491 1.00 57.56 194 LEU A N 1
ATOM 1552 C CA . LEU A 1 194 ? 29.182 -36.444 25.903 1.00 57.56 194 LEU A CA 1
ATOM 1553 C C . LEU A 1 194 ? 29.401 -36.725 27.388 1.00 57.56 194 LEU A C 1
ATOM 1555 O O . LEU A 1 194 ? 30.521 -36.927 27.863 1.00 57.56 194 LEU A O 1
ATOM 1559 N N . THR A 1 195 ? 28.310 -36.740 28.133 1.00 63.50 195 THR A N 1
ATOM 1560 C CA . THR A 1 195 ? 28.317 -37.087 29.546 1.00 63.50 195 THR A CA 1
ATOM 1561 C C . THR A 1 195 ? 28.644 -38.574 29.715 1.00 63.50 195 THR A C 1
ATOM 1563 O O . THR A 1 195 ? 28.345 -39.409 28.859 1.00 63.50 195 THR A O 1
ATOM 1566 N N . ALA A 1 196 ? 29.205 -38.960 30.866 1.00 57.84 196 ALA A N 1
ATOM 1567 C CA . ALA A 1 196 ? 29.514 -40.365 31.175 1.00 57.84 196 ALA A CA 1
ATOM 1568 C C . ALA A 1 196 ? 28.286 -41.303 31.085 1.00 57.84 196 ALA A C 1
ATOM 1570 O O . ALA A 1 196 ? 28.427 -42.519 30.946 1.00 57.84 196 ALA A O 1
ATOM 1571 N N . LYS A 1 197 ? 27.072 -40.740 31.153 1.00 57.78 197 LYS A N 1
ATOM 1572 C CA . LYS A 1 197 ? 25.809 -41.460 30.970 1.00 57.78 197 LYS A CA 1
ATOM 1573 C C . LYS A 1 197 ? 25.546 -41.802 29.499 1.00 57.78 197 LYS A C 1
ATOM 1575 O O . LYS A 1 197 ? 25.046 -42.887 29.221 1.00 57.78 197 LYS A O 1
ATOM 1580 N N . GLU A 1 198 ? 25.912 -40.919 28.575 1.00 55.94 198 GLU A N 1
ATOM 1581 C CA . GLU A 1 198 ? 25.730 -41.107 27.130 1.00 55.94 198 GLU A CA 1
ATOM 1582 C C . GLU A 1 198 ? 26.757 -42.090 26.553 1.00 55.94 198 GLU A C 1
ATOM 1584 O O . GLU A 1 198 ? 26.406 -42.916 25.713 1.00 55.94 198 GLU A O 1
ATOM 1589 N N . ILE A 1 199 ? 27.983 -42.111 27.092 1.00 62.16 199 ILE A N 1
ATOM 1590 C CA . ILE A 1 199 ? 29.011 -43.102 26.723 1.00 62.16 199 ILE A CA 1
ATOM 1591 C C . ILE A 1 199 ? 28.548 -44.532 27.057 1.00 62.16 199 ILE A C 1
ATOM 1593 O O . ILE A 1 199 ? 28.639 -45.423 26.214 1.00 62.16 199 ILE A O 1
ATOM 1597 N N . LYS A 1 200 ? 27.949 -44.747 28.238 1.00 61.84 200 LYS A N 1
ATOM 1598 C CA . LYS A 1 200 ? 27.436 -46.069 28.647 1.00 61.84 200 LYS A CA 1
ATOM 1599 C C . LYS A 1 200 ? 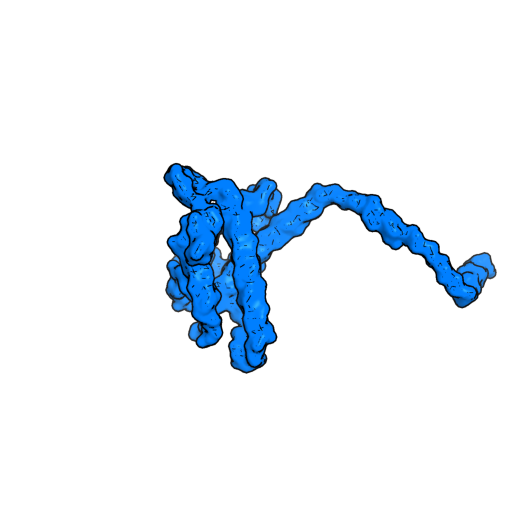26.294 -46.587 27.769 1.00 61.84 200 LYS A C 1
ATOM 1601 O O . LYS A 1 200 ? 26.170 -47.795 27.588 1.00 61.84 200 LYS A O 1
ATOM 1606 N N . ILE A 1 201 ? 25.461 -45.696 27.227 1.00 58.91 201 ILE A N 1
ATOM 1607 C CA . ILE A 1 201 ? 24.371 -46.075 26.314 1.00 58.91 201 ILE A CA 1
ATOM 1608 C C . ILE A 1 201 ? 24.946 -46.535 24.970 1.00 58.91 201 ILE A C 1
ATOM 1610 O O . ILE A 1 201 ? 24.494 -47.534 24.416 1.00 58.91 201 ILE A O 1
ATOM 1614 N N . ILE A 1 202 ? 25.985 -45.860 24.475 1.00 57.38 202 ILE A N 1
ATOM 1615 C CA . ILE A 1 202 ? 26.648 -46.219 23.216 1.00 57.38 202 ILE A CA 1
ATOM 1616 C C . ILE A 1 202 ? 27.391 -47.559 23.340 1.00 57.38 202 ILE A C 1
ATOM 1618 O O . ILE A 1 202 ? 27.344 -48.370 22.416 1.00 57.38 202 ILE A O 1
ATOM 1622 N N . GLU A 1 203 ? 28.034 -47.831 24.476 1.00 63.84 203 GLU A N 1
ATOM 1623 C CA . GLU A 1 203 ? 28.701 -49.117 24.723 1.00 63.84 203 GLU A CA 1
ATOM 1624 C C . GLU A 1 203 ? 27.707 -50.283 24.835 1.00 63.84 203 GLU A C 1
ATOM 1626 O O . GLU A 1 203 ? 27.968 -51.355 24.294 1.00 63.84 203 GLU A O 1
ATOM 1631 N N . ALA A 1 204 ? 26.537 -50.068 25.448 1.00 57.19 204 ALA A N 1
ATOM 1632 C CA . ALA A 1 204 ? 25.488 -51.086 25.542 1.00 57.19 204 ALA A CA 1
ATOM 1633 C C . ALA A 1 204 ? 24.874 -51.449 24.175 1.00 57.19 204 ALA A C 1
ATOM 1635 O O . ALA A 1 204 ? 24.501 -52.598 23.958 1.00 57.19 204 ALA A O 1
ATOM 1636 N N . ILE A 1 205 ? 24.804 -50.493 23.243 1.00 57.06 205 ILE A N 1
ATOM 1637 C CA . ILE A 1 205 ? 24.288 -50.714 21.881 1.00 57.06 205 ILE A CA 1
ATOM 1638 C C . ILE A 1 205 ? 25.289 -51.490 21.009 1.00 57.06 205 ILE A C 1
ATOM 1640 O O . ILE A 1 205 ? 24.879 -52.201 20.102 1.00 57.06 205 ILE A O 1
ATOM 1644 N N . ARG A 1 206 ? 26.596 -51.393 21.284 1.00 59.47 206 ARG A N 1
ATOM 1645 C CA . ARG A 1 206 ? 27.648 -52.100 20.526 1.00 59.47 206 ARG A CA 1
ATOM 1646 C C . ARG A 1 206 ? 27.878 -53.549 20.969 1.00 59.47 206 ARG A C 1
ATOM 1648 O O . ARG A 1 206 ? 28.668 -54.246 20.340 1.00 59.47 206 ARG A O 1
ATOM 1655 N N . ALA A 1 207 ? 27.240 -53.977 22.055 1.00 56.81 207 ALA A N 1
ATOM 1656 C CA . ALA A 1 207 ? 27.349 -55.329 22.602 1.00 56.81 207 ALA A CA 1
ATOM 1657 C C . ALA A 1 207 ? 26.207 -56.269 22.153 1.00 56.81 207 ALA A C 1
ATOM 1659 O O . ALA A 1 207 ? 26.086 -57.371 22.690 1.00 56.81 207 ALA A O 1
ATOM 1660 N N . ILE A 1 208 ? 25.382 -55.832 21.193 1.00 54.66 208 ILE A N 1
ATOM 1661 C CA . ILE A 1 208 ? 24.317 -56.597 20.522 1.00 54.66 208 ILE A CA 1
ATOM 1662 C C . ILE A 1 208 ? 24.711 -56.752 19.053 1.00 54.66 208 ILE A C 1
ATOM 1664 O O . ILE A 1 208 ? 24.536 -57.868 18.518 1.00 54.66 208 ILE A O 1
#

Sequence (208 aa):
MPDINNIPNKMITEHQNWHNFPGKPNRGGRIIDPWSNNRPEPAPGSGEEFLIWHEGFIERFNNWVVKQPANEQPKASSIKPWVEVPIGFKMGMVGWNSSTAADALRLADMKNFSSLDELGRFLESGIHGWLHFAAASMFSEPVLMSFAGPRSTYFWQLHGLIDYWRQQWVNHAESLQPVDASAMIANVEMPMVLTAKEIKIIEAIRAI

pLDDT: mean 88.64, std 15.34, range [42.41, 98.81]

Radius of gyration: 23.84 Å; chains: 1; bounding box: 52×76×50 Å

Foldseek 3Di:
DLFLPCDDVVLLCLLQQQPPPACCVVSSHHVHRQCPPNDPAGDFPPQLSQQVVLVVSLVVVVVVLVPDDPVSHRDCVLLPADQAQDPQLCDVVLPNDPQLVVLRVCLVDLVSAPDSRRLRRCCVVPCVQSLLSSCCVVVVPCCSNDSSNVRGSSSNRSSSNSNSSSVVNVVVVVVPDPDPVVVVVVVVPDPPPDDPVRVVVVVVVVVD

Secondary structure (DSSP, 8-state):
--B-TT--HHHHHHHHHHHHSTT-GGGT--SS-TTGGG-SSPPTTHHHHHHHHHHHHHHHHHHHHTTS-TTTSPPTTTSPPPSS--GGGSSGGGT--HHHHHHHHHTT-GGG-SSHHHHHHHIIIIIHHHHHHHHHHHHT-GGGGSTTGGGBHHHHHHHHHHHHHHHHHHHHHHHTSPP-HHHHHTTT-S-----HHHHHHHHHHTT-